Protein AF-A0A147BIP3-F1 (afdb_monomer)

Radius of gyration: 19.87 Å; Cα contacts (8 Å, |Δi|>4): 129; chains: 1; bounding box: 52×39×45 Å

Sequence (183 aa):
HIGIHITADLTWTAHFSYVINNTNRMLGYIRSNFSKAPSSLKRLLNRTLISSKLEYASSLRGPYREMVQNNSVRFIQSNYNRTASISSMKSSLNLETLASRRKLFRLCLFHMLFHHPYLRHDFTLPPPYNSFKLDHALKVGIPLFKTNAFFQSFFPRTSDEWSHRRSQSFQEQLSYYCIRLKA

Secondary structure (DSSP, 8-state):
--S----TT--SHHHHHHHHHHHHHHHHHHHHHSTTS-HHHHHHHIIIIIIHHHHHTTT---HHHHHHHHHHHHHHHT---SSS-HHHHHHHTTPPPHHHHHHHHHHHHHHHHHT-TTTHHHH-BPPS---TTTS-TT--BPPP-SSHHHHTSHHHHHHHHHHT---HHHHHHHHHHHHHTT-

Foldseek 3Di:
DPLQDQDPVRDSVVVVVVLLVVLVVLVVVCCVPCQVPALVVLVVSCVPPNVVSCVVVLVDDDDSNVVSVLSSLCSSVVPPDPPDDSVVSCVVVVDDDSVRVVLLVLLLVVLCQCPDPPRNVVQFADDPDDDPVQWDPSQTHADDDDDVVVCPDSRNVNSVVVGNDDDPVVVVVSVVVSVVVVD

pLDDT: mean 80.92, std 10.6, range [33.28, 93.5]

Structure (mmCIF, N/CA/C/O backbone):
data_AF-A0A147BIP3-F1
#
_entry.id   AF-A0A147BIP3-F1
#
loop_
_atom_site.group_PDB
_atom_site.id
_atom_site.type_symbol
_atom_site.label_atom_id
_atom_site.label_alt_id
_atom_site.label_comp_id
_atom_site.label_asym_id
_atom_site.label_entity_id
_atom_site.label_seq_id
_atom_site.pdbx_PDB_ins_code
_atom_site.Cartn_x
_atom_site.Cartn_y
_atom_site.Cartn_z
_atom_site.occupancy
_atom_site.B_iso_or_equiv
_atom_site.auth_seq_id
_atom_site.auth_comp_id
_atom_site.auth_asym_id
_atom_site.auth_atom_id
_atom_site.pdbx_PDB_model_num
ATOM 1 N N . HIS A 1 1 ? -19.304 -9.205 -14.692 1.00 52.38 1 HIS A N 1
ATOM 2 C CA . HIS A 1 1 ? -18.633 -7.889 -14.571 1.00 52.38 1 HIS A CA 1
ATOM 3 C C . HIS A 1 1 ? -17.685 -7.935 -13.367 1.00 52.38 1 HIS A C 1
ATOM 5 O O . HIS A 1 1 ? -18.157 -8.213 -12.275 1.00 52.38 1 HIS A O 1
ATOM 11 N N . ILE A 1 2 ? -16.370 -7.722 -13.529 1.00 64.62 2 ILE A N 1
ATOM 12 C CA . ILE A 1 2 ? -15.315 -7.970 -12.504 1.00 64.62 2 ILE A CA 1
ATOM 13 C C . ILE A 1 2 ? -15.274 -6.865 -11.407 1.00 64.62 2 ILE A C 1
ATOM 15 O O . ILE A 1 2 ? -14.255 -6.608 -10.786 1.00 64.62 2 ILE A O 1
ATOM 19 N N . GLY A 1 3 ? -16.383 -6.156 -11.154 1.00 67.06 3 GLY A N 1
ATOM 20 C CA . GLY A 1 3 ? -16.451 -5.099 -10.124 1.00 67.06 3 GLY A CA 1
ATOM 21 C C . GLY A 1 3 ? -15.669 -3.808 -10.432 1.00 67.06 3 GLY A C 1
ATOM 22 O O . GLY A 1 3 ? -15.549 -2.938 -9.569 1.00 67.06 3 GLY A O 1
ATOM 23 N N . ILE A 1 4 ? -15.154 -3.661 -11.655 1.00 71.19 4 ILE A N 1
ATOM 24 C CA . ILE A 1 4 ? -14.481 -2.452 -12.142 1.00 71.19 4 ILE A CA 1
ATOM 25 C C . ILE A 1 4 ? -15.519 -1.581 -12.858 1.00 71.19 4 ILE A C 1
ATOM 27 O O . ILE A 1 4 ? -16.229 -2.070 -13.736 1.00 71.19 4 ILE A O 1
ATOM 31 N N . HIS A 1 5 ? -15.612 -0.304 -12.478 1.00 70.69 5 HIS A N 1
ATOM 32 C CA . HIS A 1 5 ? -16.472 0.672 -13.151 1.00 70.69 5 HIS A CA 1
ATOM 33 C C . HIS A 1 5 ? -15.619 1.466 -14.136 1.00 70.69 5 HIS A C 1
ATOM 35 O O . HIS A 1 5 ? -14.799 2.279 -13.718 1.00 70.69 5 HIS A O 1
ATOM 41 N N . ILE A 1 6 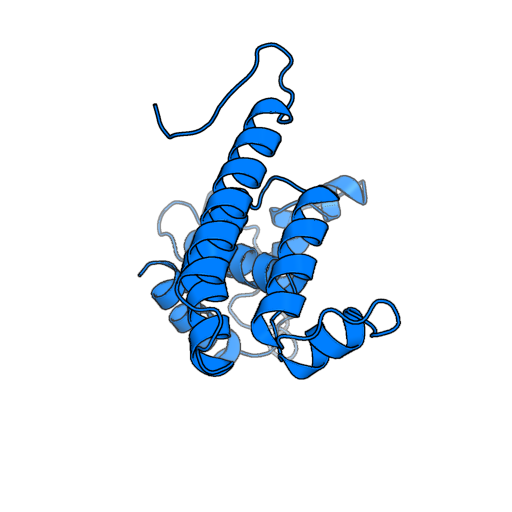? -15.788 1.188 -15.426 1.00 71.56 6 ILE A N 1
ATOM 42 C CA . ILE A 1 6 ? -15.122 1.914 -16.508 1.00 71.56 6 ILE A CA 1
ATOM 43 C C . ILE A 1 6 ? -16.116 2.957 -17.008 1.00 71.56 6 ILE A C 1
ATOM 45 O O . ILE A 1 6 ? -17.237 2.613 -17.378 1.00 71.56 6 ILE A O 1
ATOM 49 N N . THR A 1 7 ? -15.732 4.226 -16.965 1.00 76.00 7 THR A N 1
ATOM 50 C CA . THR A 1 7 ? -16.527 5.339 -17.488 1.00 76.00 7 THR A CA 1
ATOM 51 C C . THR A 1 7 ? -16.027 5.732 -18.878 1.00 76.00 7 THR A C 1
ATOM 53 O O . THR A 1 7 ? -14.867 5.506 -19.226 1.00 76.00 7 THR A O 1
ATOM 56 N N . ALA A 1 8 ? -16.917 6.301 -19.697 1.00 74.75 8 ALA A N 1
ATOM 57 C CA . ALA A 1 8 ? -16.619 6.657 -21.089 1.00 74.75 8 ALA A CA 1
ATOM 58 C C . ALA A 1 8 ? -15.569 7.778 -21.227 1.00 74.75 8 ALA A C 1
ATOM 60 O O . ALA A 1 8 ? -14.911 7.886 -22.254 1.00 74.75 8 ALA A O 1
ATOM 61 N N . ASP A 1 9 ? -15.377 8.577 -20.177 1.00 79.62 9 ASP A N 1
ATOM 62 C CA . ASP A 1 9 ? -14.358 9.626 -20.074 1.00 79.62 9 ASP A CA 1
ATOM 63 C C . ASP A 1 9 ? -12.964 9.084 -19.689 1.00 79.62 9 ASP A C 1
ATOM 65 O O . ASP A 1 9 ? -12.037 9.866 -19.482 1.00 79.62 9 ASP A O 1
ATOM 69 N N . LEU A 1 10 ? -12.806 7.755 -19.571 1.00 72.06 10 LEU A N 1
ATOM 70 C CA . LEU A 1 10 ? -11.583 7.079 -19.116 1.00 72.06 10 LEU A CA 1
ATOM 71 C C . LEU A 1 10 ? -11.092 7.570 -17.739 1.00 72.06 10 LEU A C 1
ATOM 73 O O . LEU A 1 10 ? -9.936 7.335 -17.367 1.00 72.06 10 LEU A O 1
ATOM 77 N N . THR A 1 11 ? -11.952 8.229 -16.950 1.00 73.00 11 THR A N 1
ATOM 78 C CA . THR A 1 11 ? -11.589 8.694 -15.612 1.00 73.00 11 THR A CA 1
ATOM 79 C C . THR A 1 11 ? -11.900 7.641 -14.555 1.00 73.00 11 THR A C 1
ATOM 81 O O . THR A 1 11 ? -12.948 7.011 -14.513 1.00 73.00 11 THR A O 1
ATOM 84 N N . TRP A 1 12 ? -10.991 7.455 -13.603 1.00 75.06 12 TRP A N 1
ATOM 85 C CA . TRP A 1 12 ? -11.184 6.473 -12.530 1.00 75.06 12 TRP A CA 1
ATOM 86 C C . TRP A 1 12 ? -12.023 7.007 -11.355 1.00 75.06 12 TRP A C 1
ATOM 88 O O . TRP A 1 12 ? -12.056 6.395 -10.287 1.00 75.06 12 TRP A O 1
ATOM 98 N N . THR A 1 13 ? -12.684 8.156 -11.515 1.00 79.25 13 THR A N 1
ATOM 99 C CA . THR A 1 13 ? -13.309 8.927 -10.425 1.00 79.25 13 THR A CA 1
ATOM 100 C C . THR A 1 13 ? -14.560 8.255 -9.856 1.00 79.25 13 THR A C 1
ATOM 102 O O . THR A 1 13 ? -14.715 8.161 -8.636 1.00 79.25 13 THR A O 1
ATOM 105 N N . ALA A 1 14 ? -15.430 7.716 -10.711 1.00 80.75 14 ALA A N 1
ATOM 106 C CA . ALA A 1 14 ? -16.636 7.009 -10.281 1.00 80.75 14 ALA A CA 1
ATOM 107 C C . ALA A 1 14 ? -16.285 5.717 -9.529 1.00 80.75 14 ALA A C 1
ATOM 109 O O . ALA A 1 14 ? -16.783 5.465 -8.427 1.00 80.75 14 ALA A O 1
ATOM 110 N N . HIS A 1 15 ? -15.353 4.934 -10.083 1.00 79.81 15 HIS A N 1
ATOM 111 C CA . HIS A 1 15 ? -14.834 3.738 -9.426 1.00 79.81 15 HIS A CA 1
ATOM 112 C C . HIS A 1 15 ? -14.166 4.075 -8.087 1.00 79.81 15 HIS A C 1
ATOM 114 O O . HIS A 1 15 ? -14.378 3.389 -7.085 1.00 79.81 15 HIS A O 1
ATOM 120 N N . PHE A 1 16 ? -13.412 5.174 -8.042 1.00 78.56 16 PHE A N 1
ATOM 121 C CA . PHE A 1 16 ? -12.775 5.664 -6.832 1.00 78.56 16 PHE A CA 1
ATOM 122 C C . PHE A 1 16 ? -13.789 5.966 -5.722 1.00 78.56 16 PHE A C 1
ATOM 124 O O . PHE A 1 16 ? -13.672 5.435 -4.614 1.00 78.56 16 PHE A O 1
ATOM 131 N N . SER A 1 17 ? -14.806 6.771 -6.027 1.00 83.31 17 SER A N 1
ATOM 132 C CA . SER A 1 17 ? -15.857 7.132 -5.074 1.00 83.31 17 SER A CA 1
ATOM 133 C C . SER A 1 17 ? -16.595 5.897 -4.567 1.00 83.31 17 SER A C 1
ATOM 135 O O . SER A 1 17 ? -16.849 5.776 -3.368 1.00 83.31 17 SER A O 1
ATOM 137 N N . TYR A 1 18 ? -16.860 4.927 -5.445 1.00 86.62 18 TYR A N 1
ATOM 138 C CA . TYR A 1 18 ? -17.471 3.656 -5.066 1.00 86.62 18 TYR A CA 1
ATOM 139 C C . TYR A 1 18 ? -16.622 2.870 -4.055 1.00 86.62 18 TYR A C 1
ATOM 141 O O . TYR A 1 18 ? -17.122 2.486 -2.993 1.00 86.62 18 TYR A O 1
ATOM 149 N N . VAL A 1 19 ? -15.329 2.664 -4.335 1.00 85.38 19 VAL A N 1
ATOM 150 C CA . VAL A 1 19 ? -14.428 1.921 -3.438 1.00 85.38 19 VAL A CA 1
ATOM 151 C C . VAL A 1 19 ? -14.294 2.625 -2.088 1.00 85.38 19 VAL A C 1
ATOM 153 O O . VAL A 1 19 ? -14.365 1.970 -1.043 1.00 85.38 19 VAL A O 1
ATOM 156 N N . ILE A 1 20 ? -14.135 3.951 -2.081 1.00 87.12 20 ILE A N 1
ATOM 157 C CA . ILE A 1 20 ? -14.023 4.736 -0.846 1.00 87.12 20 ILE A CA 1
ATOM 158 C C . ILE A 1 20 ? -15.313 4.660 -0.029 1.00 87.12 20 ILE A C 1
ATOM 160 O O . ILE A 1 20 ? -15.252 4.384 1.169 1.00 87.12 20 ILE A O 1
ATOM 164 N N . ASN A 1 21 ? -16.479 4.815 -0.657 1.00 89.12 21 ASN A N 1
ATOM 165 C CA . ASN A 1 21 ? -17.769 4.724 0.027 1.00 89.12 21 ASN A CA 1
ATOM 166 C C . ASN A 1 21 ? -18.008 3.328 0.607 1.00 89.12 21 ASN A C 1
ATOM 168 O O . ASN A 1 21 ? -18.397 3.203 1.768 1.00 89.12 21 ASN A O 1
ATOM 172 N N . ASN A 1 22 ? -17.708 2.273 -0.152 1.00 89.19 22 ASN A N 1
ATOM 173 C CA . ASN A 1 22 ? -17.778 0.893 0.330 1.00 89.19 22 ASN A CA 1
ATOM 174 C C . ASN A 1 22 ? -16.845 0.669 1.535 1.00 89.19 22 ASN A C 1
ATOM 176 O O . ASN A 1 22 ? -17.230 0.072 2.541 1.00 89.19 22 ASN A O 1
ATOM 180 N N . THR A 1 23 ? -15.627 1.207 1.471 1.00 90.12 23 THR A N 1
ATOM 181 C CA . THR A 1 23 ? -14.650 1.094 2.562 1.00 90.12 23 THR A CA 1
ATOM 182 C C . THR A 1 23 ? -15.090 1.873 3.804 1.00 90.12 23 THR A C 1
ATOM 184 O O . THR A 1 23 ? -14.968 1.366 4.917 1.00 90.12 23 THR A O 1
ATOM 187 N N . ASN A 1 24 ? -15.663 3.067 3.640 1.00 91.25 24 ASN A N 1
ATOM 188 C CA . ASN A 1 24 ? -16.206 3.860 4.745 1.00 91.25 24 ASN A CA 1
ATOM 189 C C . ASN A 1 24 ? -17.414 3.189 5.406 1.00 91.25 24 ASN A C 1
ATOM 191 O O . ASN A 1 24 ? -17.507 3.195 6.631 1.00 91.25 24 ASN A O 1
ATOM 195 N N . ARG A 1 25 ? -18.303 2.560 4.626 1.00 92.94 25 ARG A N 1
ATOM 196 C CA . ARG A 1 25 ? -19.408 1.748 5.162 1.00 92.94 25 ARG A CA 1
ATOM 197 C C . ARG A 1 25 ? -18.879 0.598 6.017 1.00 92.94 25 ARG A C 1
ATOM 199 O O . ARG A 1 25 ? -19.338 0.414 7.140 1.00 92.94 25 ARG A O 1
ATOM 206 N N . MET A 1 26 ? -17.860 -0.112 5.529 1.00 93.25 26 MET A N 1
ATOM 207 C CA . MET A 1 26 ? -17.193 -1.173 6.290 1.00 93.25 26 MET A CA 1
ATOM 208 C C . MET A 1 26 ? -16.538 -0.637 7.572 1.00 93.25 26 MET A C 1
ATOM 210 O O . MET A 1 26 ? -16.685 -1.228 8.638 1.00 93.25 26 MET A O 1
ATOM 214 N N . LEU A 1 27 ? -15.857 0.511 7.507 1.00 92.38 27 LEU A N 1
ATOM 215 C CA . LEU A 1 27 ? -15.281 1.152 8.691 1.00 92.38 27 LEU A CA 1
ATOM 216 C C . LEU A 1 27 ? -16.361 1.551 9.708 1.00 92.38 27 LEU A C 1
ATOM 218 O O . LEU A 1 27 ? -16.157 1.365 10.905 1.00 92.38 27 LEU A O 1
ATOM 222 N N . GLY A 1 28 ? -17.504 2.067 9.249 1.00 93.19 28 GLY A N 1
ATOM 223 C CA . GLY A 1 28 ? -18.664 2.367 10.090 1.00 93.19 28 GLY A CA 1
ATOM 224 C C . GLY A 1 28 ? -19.209 1.122 10.790 1.00 93.19 28 GLY A C 1
ATOM 225 O O . GLY A 1 28 ? -19.390 1.139 12.004 1.00 93.19 28 GLY A O 1
ATOM 226 N N . TYR A 1 29 ? -19.364 0.023 10.049 1.00 93.44 29 TYR A N 1
ATOM 227 C CA . TYR A 1 29 ? -19.780 -1.269 10.597 1.00 93.44 29 TYR A CA 1
ATOM 228 C C . TYR A 1 29 ? -18.812 -1.791 11.669 1.00 93.44 29 TYR A C 1
ATOM 230 O O . TYR A 1 29 ? -19.234 -2.226 12.740 1.00 93.44 29 TYR A O 1
ATOM 238 N N . ILE A 1 30 ? -17.500 -1.717 11.424 1.00 93.50 30 ILE A N 1
ATOM 239 C CA . ILE A 1 30 ? -16.499 -2.144 12.411 1.00 93.50 30 ILE A CA 1
ATOM 240 C C . ILE A 1 30 ? -16.541 -1.227 13.642 1.00 93.50 30 ILE A C 1
ATOM 242 O O . ILE A 1 30 ? -16.419 -1.699 14.771 1.00 93.50 30 ILE A O 1
ATOM 246 N N . ARG A 1 31 ? -16.735 0.080 13.443 1.00 92.19 31 ARG A N 1
ATOM 247 C CA . ARG A 1 31 ? -16.821 1.061 14.530 1.00 92.19 31 ARG A CA 1
ATOM 248 C C . ARG A 1 31 ? -18.003 0.811 15.454 1.00 92.19 31 ARG A C 1
ATOM 250 O O . ARG A 1 31 ? -17.813 0.909 16.660 1.00 92.19 31 ARG A O 1
ATOM 257 N N . SER A 1 32 ? -19.180 0.491 14.924 1.00 91.81 32 SER A N 1
ATOM 258 C CA . SER A 1 32 ? -20.364 0.233 15.749 1.00 91.81 32 SER A CA 1
ATOM 259 C C . SER A 1 32 ? -20.248 -1.082 16.523 1.00 91.81 32 SER A C 1
ATOM 261 O O . SER A 1 32 ? -20.468 -1.096 17.731 1.00 91.81 32 SER A O 1
ATOM 263 N N . ASN A 1 33 ? -19.832 -2.162 15.859 1.00 92.69 33 ASN A N 1
ATOM 264 C CA . ASN A 1 33 ? -19.815 -3.502 16.453 1.00 92.69 33 ASN A CA 1
ATOM 265 C C . ASN A 1 33 ? -18.588 -3.762 17.343 1.00 92.69 33 ASN A C 1
ATOM 267 O O . ASN A 1 33 ? -18.686 -4.445 18.356 1.00 92.69 33 ASN A O 1
ATOM 271 N N . PHE A 1 34 ? -17.427 -3.197 16.999 1.00 92.31 34 PHE A N 1
ATOM 272 C CA . PHE A 1 34 ? -16.147 -3.482 17.661 1.00 92.31 34 PHE A CA 1
ATOM 273 C C . PHE A 1 34 ? -15.535 -2.240 18.326 1.00 92.31 34 PHE A C 1
ATOM 275 O O . PHE A 1 34 ? -14.315 -2.138 18.484 1.00 92.31 34 PHE A O 1
ATOM 282 N N . SER A 1 35 ? -16.367 -1.283 18.750 1.00 87.69 35 SER A N 1
ATOM 283 C CA . SER A 1 35 ? -15.929 -0.062 19.449 1.00 87.69 35 SER A CA 1
ATOM 284 C C . SER A 1 35 ? -15.097 -0.360 20.702 1.00 87.69 35 SER A C 1
ATOM 286 O O . SER A 1 35 ? -14.037 0.240 20.897 1.00 87.69 35 SER A O 1
ATOM 288 N N . LYS A 1 36 ? -15.536 -1.327 21.515 1.00 90.31 36 LYS A N 1
ATOM 289 C CA . LYS A 1 36 ? -14.905 -1.732 22.785 1.00 90.31 36 LYS A CA 1
ATOM 290 C C . LYS A 1 36 ? -13.825 -2.813 22.636 1.00 90.31 36 LYS A C 1
ATOM 292 O O . LYS A 1 36 ? -13.217 -3.202 23.625 1.00 90.31 36 LYS A O 1
ATOM 297 N N . ALA A 1 37 ? -13.573 -3.296 21.419 1.00 91.75 37 ALA A N 1
ATOM 298 C CA . ALA A 1 37 ? -12.582 -4.339 21.175 1.00 91.75 37 ALA A CA 1
ATOM 299 C C . ALA A 1 37 ? -11.146 -3.876 21.509 1.00 91.75 37 ALA A C 1
ATOM 301 O O . ALA A 1 37 ? -10.836 -2.682 21.362 1.00 91.75 37 ALA A O 1
ATOM 302 N N . PRO A 1 38 ? -10.243 -4.807 21.883 1.00 92.31 38 PRO A N 1
ATOM 303 C CA . PRO A 1 38 ? -8.835 -4.492 22.093 1.00 92.31 38 PRO A CA 1
ATOM 304 C C . PRO A 1 38 ? -8.176 -3.990 20.801 1.00 92.31 38 PRO A C 1
ATOM 306 O O . PRO A 1 38 ? -8.578 -4.335 19.683 1.00 92.31 38 PRO A O 1
ATOM 309 N N . SER A 1 39 ? -7.125 -3.182 20.948 1.00 89.06 39 SER A N 1
ATOM 310 C CA . SER A 1 39 ? -6.396 -2.570 19.826 1.00 89.06 39 SER A CA 1
ATOM 311 C C . SER A 1 39 ? -5.815 -3.607 18.855 1.00 89.06 39 SER A C 1
ATOM 313 O O . SER A 1 39 ? -5.783 -3.366 17.647 1.00 89.06 39 SER A O 1
ATOM 315 N N . SER A 1 40 ? -5.426 -4.788 19.348 1.00 89.81 40 SER A N 1
ATOM 316 C CA . SER A 1 40 ? -4.944 -5.915 18.540 1.00 89.81 40 SER A CA 1
ATOM 317 C C . SER A 1 40 ? -6.003 -6.428 17.558 1.00 89.81 40 SER A C 1
ATOM 319 O O . SER A 1 40 ? -5.719 -6.547 16.363 1.00 89.81 40 SER A O 1
ATOM 321 N N . LEU A 1 41 ? -7.235 -6.652 18.029 1.00 90.88 41 LEU A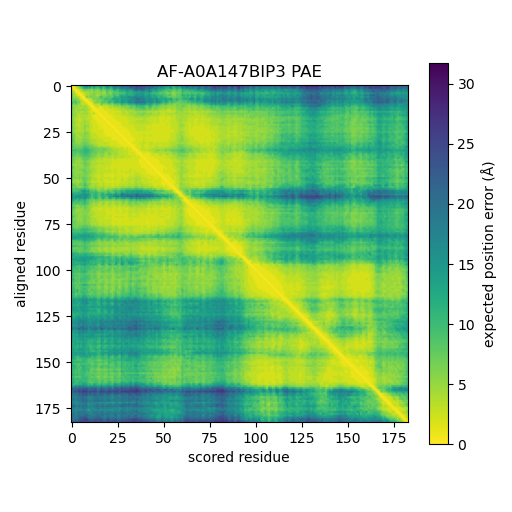 N 1
ATOM 322 C CA . LEU A 1 41 ? -8.359 -7.092 17.198 1.00 90.88 41 LEU A CA 1
ATOM 323 C C . LEU A 1 41 ? -8.767 -6.002 16.205 1.00 90.88 41 LEU A C 1
ATOM 325 O O . LEU A 1 41 ? -8.943 -6.278 15.019 1.00 90.88 41 LEU A O 1
ATOM 329 N N . LYS A 1 42 ? -8.829 -4.740 16.649 1.00 91.88 42 LYS A N 1
ATOM 330 C CA . LYS A 1 42 ? -9.085 -3.600 15.755 1.00 91.88 42 LYS A CA 1
ATOM 331 C C . LYS A 1 42 ? -8.047 -3.533 14.640 1.00 91.88 42 LYS A C 1
ATOM 333 O O . LYS A 1 42 ? -8.410 -3.351 13.479 1.00 91.88 42 LYS A O 1
ATOM 338 N N . ARG A 1 43 ? -6.763 -3.709 14.962 1.00 89.81 43 ARG A N 1
ATOM 339 C CA . ARG A 1 43 ? -5.678 -3.722 13.973 1.00 89.81 43 ARG A CA 1
ATOM 340 C C . ARG A 1 43 ? -5.847 -4.863 12.971 1.00 89.81 43 ARG A C 1
ATOM 342 O O . ARG A 1 43 ? -5.701 -4.624 11.774 1.00 89.81 43 ARG A O 1
ATOM 349 N N . LEU A 1 44 ? -6.194 -6.062 13.441 1.00 90.06 44 LEU A N 1
ATOM 350 C CA . LEU A 1 44 ? -6.451 -7.216 12.579 1.00 90.06 44 LEU A CA 1
ATOM 351 C C . LEU A 1 44 ? -7.613 -6.945 11.614 1.00 90.06 44 LEU A C 1
ATOM 353 O O . LEU A 1 44 ? -7.418 -7.047 10.409 1.00 90.06 44 LEU A O 1
ATOM 357 N N . LEU A 1 45 ? -8.766 -6.499 12.119 1.00 90.75 45 LEU A N 1
ATOM 358 C CA . LEU A 1 45 ? -9.948 -6.182 11.305 1.00 90.75 45 LEU A CA 1
ATOM 359 C C . LEU A 1 45 ? -9.667 -5.095 10.258 1.00 90.75 45 LEU A C 1
ATOM 361 O O . LEU A 1 45 ? -10.075 -5.203 9.102 1.00 90.75 45 LEU A O 1
ATOM 365 N N . ASN A 1 46 ? -8.926 -4.048 10.633 1.00 88.50 46 ASN A N 1
ATOM 366 C CA . ASN A 1 46 ? -8.522 -3.004 9.687 1.00 88.50 46 ASN A CA 1
ATOM 367 C C . ASN A 1 46 ? -7.589 -3.554 8.596 1.00 88.50 46 ASN A C 1
ATOM 369 O O . ASN A 1 46 ? -7.680 -3.145 7.435 1.00 88.50 46 ASN A O 1
ATOM 373 N N . ARG A 1 47 ? -6.690 -4.480 8.941 1.00 85.62 47 ARG A N 1
ATOM 374 C CA . ARG A 1 47 ? -5.799 -5.124 7.971 1.00 85.62 47 ARG A CA 1
ATOM 375 C C . ARG A 1 47 ? -6.561 -6.064 7.033 1.00 85.62 47 ARG A C 1
ATOM 377 O O . ARG A 1 47 ? -6.284 -6.057 5.841 1.00 85.62 47 ARG A O 1
ATOM 384 N N . THR A 1 48 ? -7.512 -6.842 7.533 1.00 87.00 48 THR A N 1
ATOM 385 C CA . THR A 1 48 ? -8.206 -7.858 6.728 1.00 87.00 48 THR A CA 1
ATOM 386 C C . THR A 1 48 ? -9.340 -7.288 5.883 1.00 87.00 48 THR A C 1
ATOM 388 O O . THR A 1 48 ? -9.503 -7.715 4.747 1.00 87.00 48 THR A O 1
ATOM 391 N N . LEU A 1 49 ? -10.105 -6.312 6.383 1.00 89.12 49 LEU A N 1
ATOM 392 C CA . LEU A 1 49 ? -11.316 -5.821 5.705 1.00 89.12 49 LEU A CA 1
ATOM 393 C C . LEU A 1 49 ? -11.108 -4.495 4.971 1.00 89.12 49 LEU A C 1
ATOM 395 O O . LEU A 1 49 ? -11.601 -4.306 3.862 1.00 89.12 49 LEU A O 1
ATOM 399 N N . ILE A 1 50 ? -10.406 -3.550 5.598 1.00 88.50 50 ILE A N 1
ATOM 400 C CA . ILE A 1 50 ? -10.243 -2.195 5.051 1.00 88.50 50 ILE A CA 1
ATOM 401 C C . ILE A 1 50 ? -9.047 -2.151 4.112 1.00 88.50 50 ILE A C 1
ATOM 403 O O . ILE A 1 50 ? -9.160 -1.696 2.975 1.00 88.50 50 ILE A O 1
ATOM 407 N N . SER A 1 51 ? -7.896 -2.640 4.573 1.00 83.06 51 SER A N 1
ATOM 408 C CA . SER A 1 51 ? -6.689 -2.648 3.751 1.00 83.06 51 SER A CA 1
ATOM 409 C C . SER A 1 51 ? -6.849 -3.504 2.496 1.00 83.06 51 SER A C 1
ATOM 411 O O . SER A 1 51 ? -6.412 -3.049 1.450 1.00 83.06 51 SER A O 1
ATOM 413 N N . SER A 1 52 ? -7.520 -4.658 2.558 1.00 81.94 52 SER A N 1
ATOM 414 C CA . SER A 1 52 ? -7.780 -5.503 1.380 1.00 81.94 52 SER A CA 1
ATOM 415 C C . SER A 1 52 ? -8.610 -4.782 0.311 1.00 81.94 52 SER A C 1
ATOM 417 O O . SER A 1 52 ? -8.212 -4.731 -0.852 1.00 81.94 52 SER A O 1
ATOM 419 N N . LYS A 1 53 ? -9.710 -4.120 0.702 1.00 84.88 53 LYS A N 1
ATOM 420 C CA . LYS A 1 53 ? -10.537 -3.293 -0.201 1.00 84.88 53 LYS A CA 1
ATOM 421 C C . LYS A 1 53 ? -9.732 -2.163 -0.844 1.00 84.88 53 LYS A C 1
ATOM 423 O O . LYS A 1 53 ? -9.869 -1.898 -2.036 1.00 84.88 53 LYS A O 1
ATOM 428 N N . LEU A 1 54 ? -8.870 -1.506 -0.068 1.00 80.94 54 LEU A N 1
ATOM 429 C CA . LEU A 1 54 ? -7.997 -0.456 -0.588 1.00 80.94 54 LEU A CA 1
ATOM 430 C C . LEU A 1 54 ? -6.877 -1.023 -1.474 1.00 80.94 54 LEU A C 1
ATOM 432 O O . LEU A 1 54 ? -6.475 -0.374 -2.435 1.00 80.94 54 LEU A O 1
ATOM 436 N N . GLU A 1 55 ? -6.327 -2.194 -1.180 1.00 76.75 55 GLU A N 1
ATOM 437 C CA . GLU A 1 55 ? -5.264 -2.815 -1.979 1.00 76.75 55 GLU A CA 1
ATOM 438 C C . GLU A 1 55 ? -5.746 -3.336 -3.321 1.00 76.75 55 GLU A C 1
ATOM 440 O O . GLU A 1 55 ? -5.047 -3.153 -4.315 1.00 76.75 55 GLU A O 1
ATOM 445 N N . TYR A 1 56 ? -6.956 -3.887 -3.379 1.00 74.50 56 TYR A N 1
ATOM 446 C CA . TYR A 1 56 ? -7.591 -4.231 -4.647 1.00 74.50 56 TYR A CA 1
ATOM 447 C C . TYR A 1 56 ? -7.624 -3.019 -5.592 1.00 74.50 56 TYR A C 1
ATOM 449 O O . TYR A 1 56 ? -7.287 -3.103 -6.767 1.00 74.50 56 TYR A O 1
ATOM 457 N N . ALA A 1 57 ? -7.900 -1.844 -5.033 1.00 68.88 57 ALA A N 1
ATOM 458 C CA . ALA A 1 57 ? -7.891 -0.577 -5.745 1.00 68.88 57 ALA A CA 1
ATOM 459 C C . ALA A 1 57 ? -6.506 0.111 -5.785 1.00 68.88 57 ALA A C 1
ATOM 461 O O . ALA A 1 57 ? -6.433 1.330 -5.931 1.00 68.88 57 ALA A O 1
ATOM 462 N N . SER A 1 58 ? -5.392 -0.598 -5.558 1.00 62.81 58 SER A N 1
ATOM 463 C CA . SER A 1 58 ? -4.052 -0.019 -5.308 1.0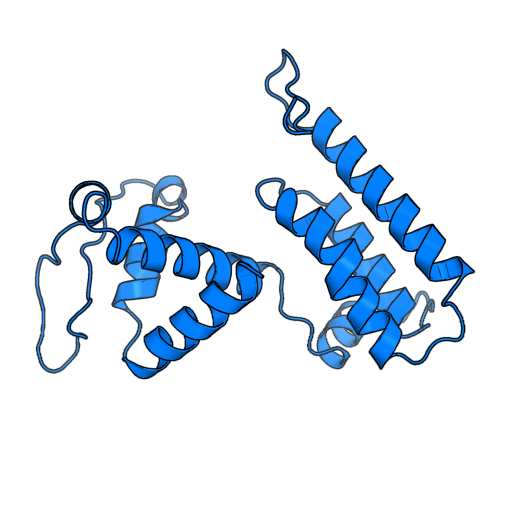0 62.81 58 SER A CA 1
ATOM 464 C C . SER A 1 58 ? -3.497 0.867 -6.425 1.00 62.81 58 SER A C 1
ATOM 466 O O . SER A 1 58 ? -2.745 1.800 -6.106 1.00 62.81 58 SER A O 1
ATOM 468 N N . SER A 1 59 ? -3.903 0.636 -7.676 1.00 59.41 59 SER A N 1
ATOM 469 C CA . SER A 1 59 ? -3.615 1.490 -8.841 1.00 59.41 59 SER A CA 1
ATOM 470 C C . SER A 1 59 ? -4.195 2.904 -8.696 1.00 59.41 59 SER A C 1
ATOM 472 O O . SER A 1 59 ? -3.696 3.852 -9.295 1.00 59.41 59 SER A O 1
ATOM 474 N N . LEU A 1 60 ? -5.202 3.075 -7.836 1.00 57.88 60 LEU A N 1
ATOM 475 C CA . LEU A 1 60 ? -5.849 4.349 -7.544 1.00 57.88 60 LEU A CA 1
ATOM 476 C C . LEU A 1 60 ? -5.042 5.112 -6.477 1.00 57.88 60 LEU A C 1
ATOM 478 O O . LEU A 1 60 ? -5.064 4.784 -5.280 1.00 57.88 60 LEU A O 1
ATOM 482 N N . ARG A 1 61 ? -4.298 6.140 -6.899 1.00 60.69 61 ARG A N 1
ATOM 483 C CA . ARG A 1 61 ? -3.597 7.089 -6.016 1.00 60.69 61 ARG A CA 1
ATOM 484 C C . ARG A 1 61 ? -4.439 8.365 -5.888 1.00 60.69 61 ARG A C 1
ATOM 486 O O . ARG A 1 61 ? -4.734 8.993 -6.891 1.00 60.69 61 ARG A O 1
ATOM 493 N N . GLY A 1 62 ? -4.796 8.756 -4.662 1.00 65.38 62 GLY A N 1
ATOM 494 C CA . GLY A 1 62 ? -5.540 9.996 -4.405 1.00 65.38 62 GLY A CA 1
ATOM 495 C C . GLY A 1 62 ? -5.674 10.332 -2.910 1.00 65.38 62 GLY A C 1
ATOM 496 O O . GLY A 1 62 ? -5.468 9.442 -2.076 1.00 65.38 62 GLY A O 1
ATOM 497 N N . PRO A 1 63 ? -6.030 11.586 -2.564 1.00 68.56 63 PRO A N 1
ATOM 498 C CA . PRO A 1 63 ? -6.075 12.088 -1.183 1.00 68.56 63 PRO A CA 1
ATOM 499 C C . PRO A 1 63 ? -7.087 11.345 -0.297 1.00 68.56 63 PRO A C 1
ATOM 501 O O . PRO A 1 63 ? -6.841 11.104 0.884 1.00 68.56 63 PRO A O 1
ATOM 504 N N . TYR A 1 64 ? -8.205 10.883 -0.860 1.00 75.56 64 TYR A N 1
ATOM 505 C CA . TYR A 1 64 ? -9.262 10.266 -0.053 1.00 75.56 64 TYR A CA 1
ATOM 506 C C . TYR A 1 64 ? -8.903 8.871 0.483 1.00 75.56 64 TYR A C 1
ATOM 508 O O . TYR A 1 64 ? -9.449 8.447 1.499 1.00 75.56 64 TYR A O 1
ATOM 516 N N . ARG A 1 65 ? -7.927 8.173 -0.117 1.00 78.00 65 ARG A N 1
ATOM 517 C CA . ARG A 1 65 ? -7.381 6.933 0.464 1.00 78.00 65 ARG A CA 1
ATOM 518 C C . ARG A 1 65 ? -6.681 7.214 1.794 1.00 78.00 65 ARG A C 1
ATOM 520 O O . ARG A 1 65 ? -6.850 6.458 2.749 1.00 78.00 65 ARG A O 1
ATOM 527 N N . GLU A 1 66 ? -5.895 8.286 1.853 1.00 80.25 66 GLU A N 1
ATOM 528 C CA . GLU A 1 66 ? -5.176 8.680 3.064 1.00 80.25 66 GLU A CA 1
ATOM 529 C C . GLU A 1 66 ? -6.148 9.087 4.174 1.00 80.25 66 GLU A C 1
ATOM 531 O O . GLU A 1 66 ? -5.961 8.704 5.327 1.00 80.25 66 GLU A O 1
ATOM 536 N N . MET A 1 67 ? -7.249 9.748 3.816 1.00 83.94 67 MET A N 1
ATOM 537 C CA . MET A 1 67 ? -8.330 10.058 4.751 1.00 83.94 67 MET A CA 1
ATOM 538 C C . MET A 1 67 ? -8.914 8.795 5.407 1.00 83.94 67 MET A C 1
ATOM 540 O O . MET A 1 67 ? -9.036 8.739 6.631 1.00 83.94 67 MET A O 1
ATOM 544 N N . VAL A 1 68 ? -9.223 7.755 4.622 1.00 87.56 68 VAL A N 1
ATOM 545 C CA . VAL A 1 68 ? -9.728 6.475 5.155 1.00 87.56 68 VAL A CA 1
ATOM 546 C C . VAL A 1 68 ? -8.698 5.824 6.082 1.00 87.56 68 VAL A C 1
ATOM 548 O O . VAL A 1 68 ? -9.043 5.400 7.184 1.00 87.56 68 VAL A O 1
ATOM 551 N N . GLN A 1 69 ? -7.422 5.802 5.689 1.00 85.94 69 GLN A N 1
ATOM 552 C CA . GLN A 1 69 ? -6.349 5.248 6.521 1.00 85.94 69 GLN A CA 1
ATOM 553 C C . GLN A 1 69 ? -6.172 6.016 7.836 1.00 85.94 69 GLN A C 1
ATOM 555 O O . GLN A 1 69 ? -6.017 5.403 8.891 1.00 85.94 69 GLN A O 1
ATOM 560 N N . ASN A 1 70 ? -6.243 7.346 7.803 1.00 88.50 70 ASN A N 1
ATOM 561 C CA . ASN A 1 70 ? -6.170 8.189 8.995 1.00 88.50 70 ASN A CA 1
ATOM 562 C C . ASN A 1 70 ? -7.343 7.903 9.946 1.00 88.50 70 ASN A C 1
ATOM 564 O O . ASN A 1 70 ? -7.151 7.766 11.155 1.00 88.50 70 ASN A O 1
ATOM 568 N N . ASN A 1 71 ? -8.548 7.738 9.400 1.00 89.12 71 ASN A N 1
ATOM 569 C CA . ASN A 1 71 ? -9.740 7.376 10.165 1.00 89.12 71 ASN A CA 1
ATOM 570 C C . ASN A 1 71 ? -9.636 5.980 10.798 1.00 89.12 71 ASN A C 1
ATOM 572 O O . ASN A 1 71 ? -10.065 5.791 11.942 1.00 89.12 71 ASN A O 1
ATOM 576 N N . SER A 1 72 ? -9.045 5.022 10.088 1.00 89.50 72 SER A N 1
ATOM 577 C CA . SER A 1 72 ? -8.721 3.693 10.610 1.00 89.50 72 SER A CA 1
ATOM 578 C C . SER A 1 72 ? -7.724 3.752 11.765 1.00 89.50 72 SER A C 1
ATOM 580 O O . SER A 1 72 ? -7.961 3.140 12.802 1.00 89.50 72 SER A O 1
ATOM 582 N N . VAL A 1 73 ? -6.644 4.525 11.631 1.00 90.81 73 VAL A N 1
ATOM 583 C CA . VAL A 1 73 ? -5.624 4.693 12.681 1.00 90.81 73 VAL A CA 1
ATOM 584 C C . VAL A 1 73 ? -6.240 5.241 13.969 1.00 90.81 73 VAL A C 1
ATOM 586 O O . VAL A 1 73 ? -6.042 4.661 15.038 1.00 90.81 73 VAL A O 1
ATOM 589 N N . ARG A 1 74 ? -7.066 6.291 13.859 1.00 91.38 74 ARG A N 1
ATOM 590 C CA . ARG A 1 74 ? -7.801 6.859 15.002 1.00 91.38 74 ARG A CA 1
ATOM 591 C C . ARG A 1 74 ? -8.717 5.838 15.665 1.00 91.38 74 ARG A C 1
ATOM 593 O O . ARG A 1 74 ? -8.790 5.781 16.887 1.00 91.38 74 ARG A O 1
ATOM 600 N N . PHE A 1 75 ? -9.379 5.002 14.867 1.00 90.94 75 PHE A N 1
ATOM 601 C CA . PHE A 1 75 ? -10.236 3.947 15.395 1.00 90.94 75 PHE A CA 1
ATOM 602 C C . PHE A 1 75 ? -9.451 2.865 16.146 1.00 90.94 75 PHE A C 1
ATOM 604 O O . PHE A 1 75 ? -9.874 2.463 17.228 1.00 90.94 75 PHE A O 1
ATOM 611 N N . ILE A 1 76 ? -8.304 2.420 15.621 1.00 90.56 76 ILE A N 1
A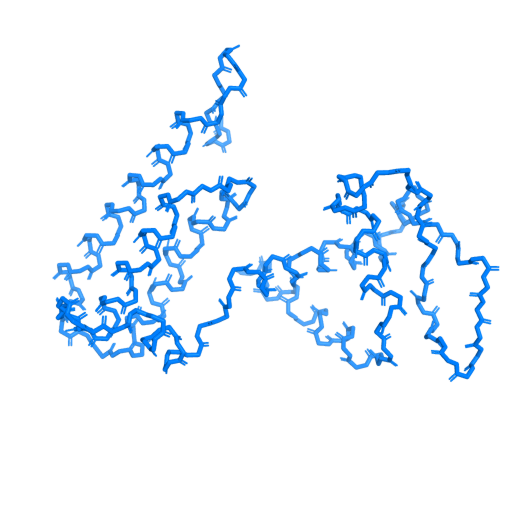TOM 612 C CA . ILE A 1 76 ? -7.483 1.384 16.268 1.00 90.56 76 ILE A CA 1
ATOM 613 C C . ILE A 1 76 ? -6.997 1.847 17.646 1.00 90.56 76 ILE A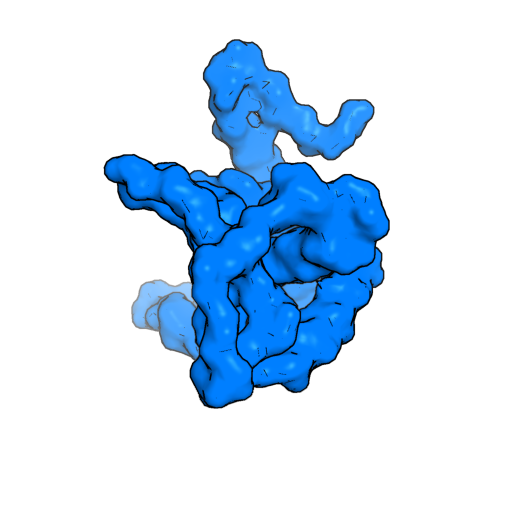 C 1
ATOM 615 O O . ILE A 1 76 ? -7.051 1.071 18.598 1.00 90.56 76 ILE A O 1
ATOM 619 N N . GLN A 1 77 ? -6.552 3.102 17.755 1.00 89.75 77 GLN A N 1
ATOM 620 C CA . GLN A 1 77 ? -6.069 3.676 19.016 1.00 89.75 77 GLN A CA 1
ATOM 621 C C . GLN A 1 77 ? -7.174 4.257 19.901 1.00 89.75 77 GLN A C 1
ATOM 623 O O . GLN A 1 77 ? -6.888 4.701 21.007 1.00 89.75 77 GLN A O 1
ATOM 628 N N . SER A 1 78 ? -8.418 4.296 19.417 1.00 89.12 78 SER A N 1
ATOM 629 C CA . SER A 1 78 ? -9.521 5.025 20.053 1.00 89.12 78 SER A CA 1
ATOM 630 C C . SER A 1 78 ? -9.184 6.496 20.379 1.00 89.12 78 SER A C 1
ATOM 632 O O . SER A 1 78 ? -9.799 7.086 21.262 1.00 89.12 78 SER A O 1
ATOM 634 N N . ASN A 1 79 ? -8.218 7.102 19.675 1.00 89.00 79 ASN A N 1
ATOM 635 C CA . ASN A 1 79 ? -7.762 8.470 19.917 1.00 89.00 79 ASN A CA 1
ATOM 636 C C . ASN A 1 79 ? -8.316 9.421 18.848 1.00 89.00 79 ASN A C 1
ATOM 638 O O . ASN A 1 79 ? -7.849 9.472 17.704 1.00 89.00 79 ASN A O 1
ATOM 642 N N . TYR A 1 80 ? -9.315 10.205 19.246 1.00 88.44 80 TYR A N 1
ATOM 643 C CA . TYR A 1 80 ? -9.997 11.173 18.386 1.00 88.44 80 TYR A CA 1
ATOM 644 C C . TYR A 1 80 ? -9.647 12.625 18.718 1.00 88.44 80 TYR A C 1
ATOM 646 O O . TYR A 1 80 ? -10.295 13.541 18.215 1.00 88.44 80 TYR A O 1
ATOM 654 N N . ASN A 1 81 ? -8.608 12.856 19.526 1.00 87.94 81 ASN A N 1
ATOM 655 C CA . ASN A 1 81 ? -8.187 14.208 19.858 1.00 87.94 81 ASN A CA 1
ATOM 656 C C . ASN A 1 81 ? -7.724 14.957 18.589 1.00 87.94 81 ASN A C 1
ATOM 658 O O . ASN A 1 81 ? -7.033 14.398 17.723 1.00 87.94 81 ASN A O 1
ATOM 662 N N . ARG A 1 82 ? -8.128 16.228 18.478 1.00 83.00 82 ARG A N 1
ATOM 663 C CA . ARG A 1 82 ? -7.804 17.122 17.359 1.00 83.00 82 ARG A CA 1
ATOM 664 C C . ARG A 1 82 ? -6.322 17.491 17.328 1.00 83.00 82 ARG A C 1
ATOM 666 O O . ARG A 1 82 ? -5.765 17.592 16.243 1.00 83.00 82 ARG A O 1
ATOM 673 N N . THR A 1 83 ? -5.685 17.635 18.490 1.00 88.12 83 THR A N 1
ATOM 674 C CA . THR A 1 83 ? -4.261 18.005 18.603 1.00 88.12 83 THR A CA 1
ATOM 675 C C . THR A 1 83 ? -3.315 16.813 18.479 1.00 88.12 83 THR A C 1
ATOM 677 O O . THR A 1 83 ? -2.107 16.986 18.339 1.00 88.12 83 THR A O 1
ATOM 680 N N . ALA A 1 84 ? -3.841 15.586 18.512 1.00 86.88 84 ALA A N 1
ATOM 681 C CA . ALA A 1 84 ? -3.009 14.398 18.451 1.00 86.88 84 ALA A CA 1
ATOM 682 C C . ALA A 1 84 ? -2.469 14.164 17.028 1.00 86.88 84 ALA A C 1
ATOM 684 O O . ALA A 1 84 ? -3.222 14.102 16.049 1.00 86.88 84 ALA A O 1
ATOM 685 N N . SER A 1 85 ? -1.148 13.995 16.926 1.00 88.56 85 SER A N 1
ATOM 686 C CA . SER A 1 85 ? -0.449 13.783 15.657 1.00 88.56 85 SER A CA 1
ATOM 687 C C . SER A 1 85 ? -0.741 12.399 15.078 1.00 88.56 85 SER A C 1
ATOM 689 O O . SER A 1 85 ? -0.321 11.380 15.625 1.00 88.56 85 SER A O 1
ATOM 691 N N . ILE A 1 86 ? -1.414 12.359 13.924 1.00 86.50 86 ILE A N 1
ATOM 692 C CA . ILE A 1 86 ? -1.716 11.114 13.195 1.00 86.50 86 ILE A CA 1
ATOM 693 C C . ILE A 1 86 ? -0.428 10.381 12.800 1.00 86.50 86 ILE A C 1
ATOM 695 O O . ILE A 1 86 ? -0.394 9.153 12.818 1.00 86.50 86 ILE A O 1
ATOM 699 N N . SER A 1 87 ? 0.638 11.110 12.463 1.00 84.81 87 SER A N 1
ATOM 700 C CA . SER A 1 87 ? 1.930 10.511 12.119 1.00 84.81 87 SER A CA 1
ATOM 701 C C . SER A 1 87 ? 2.513 9.732 13.298 1.00 84.81 87 SER A C 1
ATOM 703 O O . SER A 1 87 ? 2.954 8.603 13.115 1.00 84.81 87 SER A O 1
ATOM 705 N N . SER A 1 88 ? 2.410 10.267 14.520 1.00 86.62 88 SER A N 1
ATOM 706 C CA . SER A 1 88 ? 2.814 9.552 15.741 1.00 86.62 88 SER A CA 1
ATOM 707 C C . SER A 1 88 ? 1.949 8.307 15.999 1.00 86.62 88 SER A C 1
ATOM 709 O O . SER A 1 88 ? 2.460 7.232 16.326 1.00 86.62 88 SER A O 1
ATOM 711 N N . MET A 1 89 ? 0.636 8.396 15.751 1.00 88.44 89 MET A N 1
ATOM 712 C CA . MET A 1 89 ? -0.271 7.239 15.843 1.00 88.44 89 MET A CA 1
ATOM 713 C C . MET A 1 89 ? 0.081 6.140 14.828 1.00 88.44 89 MET A C 1
ATOM 715 O O . MET A 1 89 ? 0.055 4.953 15.143 1.00 88.44 89 MET A O 1
ATOM 719 N N . LYS A 1 90 ? 0.429 6.524 13.595 1.00 86.50 90 LYS A N 1
ATOM 720 C CA . LYS A 1 90 ? 0.875 5.585 12.555 1.00 86.50 90 LYS A CA 1
ATOM 721 C C . LYS A 1 90 ? 2.170 4.884 12.967 1.00 86.50 90 LYS A C 1
ATOM 723 O O . LYS A 1 90 ? 2.239 3.661 12.847 1.00 86.50 90 LYS A O 1
ATOM 728 N N . SER A 1 91 ? 3.143 5.635 13.488 1.00 84.31 91 SER A N 1
ATOM 729 C CA . SER A 1 91 ? 4.422 5.089 13.957 1.00 84.31 91 SER A CA 1
ATOM 730 C C . SER A 1 91 ? 4.239 4.112 15.117 1.00 84.31 91 SER A C 1
ATOM 732 O O . SER A 1 91 ? 4.761 3.006 15.071 1.00 84.31 91 SER A O 1
ATOM 734 N N . SER A 1 92 ? 3.425 4.457 16.116 1.00 85.44 92 SER A N 1
ATOM 735 C CA . SER A 1 92 ? 3.167 3.580 17.273 1.00 85.44 92 SER A CA 1
ATOM 736 C C . SER A 1 92 ? 2.435 2.281 16.919 1.00 85.44 92 SER A C 1
ATOM 738 O O . SER A 1 92 ? 2.588 1.277 17.611 1.00 85.44 92 SER A O 1
ATOM 740 N N . LEU A 1 93 ? 1.663 2.253 15.829 1.00 81.06 93 LEU A N 1
ATOM 741 C CA . LEU A 1 93 ? 0.998 1.033 15.364 1.00 81.06 9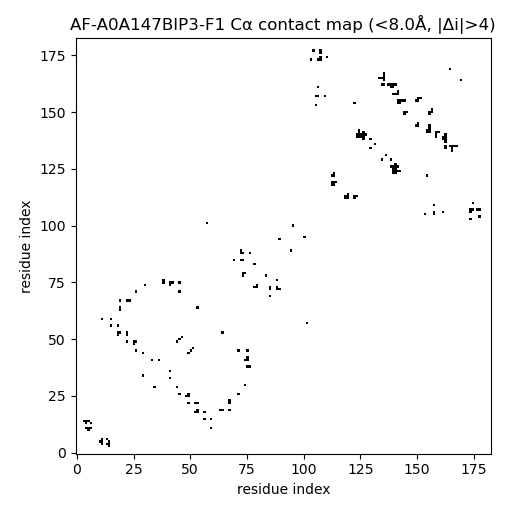3 LEU A CA 1
ATOM 742 C C . LEU A 1 93 ? 1.910 0.102 14.548 1.00 81.06 93 LEU A C 1
ATOM 744 O O . LEU A 1 93 ? 1.463 -1.003 14.217 1.00 81.06 93 LEU A O 1
ATOM 748 N N . ASN A 1 94 ? 3.142 0.523 14.224 1.00 76.88 94 ASN A N 1
ATOM 749 C CA . ASN A 1 94 ? 4.065 -0.173 13.318 1.00 76.88 94 ASN A CA 1
ATOM 750 C C . ASN A 1 94 ? 3.372 -0.628 12.020 1.00 76.88 94 ASN A C 1
ATOM 752 O O . ASN A 1 94 ? 3.610 -1.726 11.514 1.00 76.88 94 ASN A O 1
ATOM 756 N N . LEU A 1 95 ? 2.451 0.190 11.497 1.00 71.94 95 LEU A N 1
ATOM 757 C CA . LEU A 1 95 ? 1.774 -0.126 10.244 1.00 71.94 95 LEU A CA 1
ATOM 758 C C . LEU A 1 95 ? 2.760 0.056 9.095 1.00 71.94 95 LEU A C 1
ATOM 760 O O . LEU A 1 95 ? 3.314 1.140 8.913 1.00 71.94 95 LEU A O 1
ATOM 764 N N . GLU A 1 96 ? 2.936 -0.988 8.285 1.00 70.75 96 GLU A N 1
ATOM 765 C CA . GLU A 1 96 ? 3.693 -0.869 7.044 1.00 70.75 96 GLU A CA 1
ATOM 766 C C . GLU A 1 96 ? 3.103 0.254 6.186 1.00 70.75 96 GLU A C 1
ATOM 768 O O . GLU A 1 96 ? 1.897 0.296 5.904 1.00 70.75 96 GLU A O 1
ATOM 773 N N . THR A 1 97 ? 3.965 1.175 5.754 1.00 72.50 97 THR A N 1
ATOM 774 C CA . THR A 1 97 ? 3.529 2.261 4.881 1.00 72.50 97 THR A CA 1
ATOM 775 C C . THR A 1 97 ? 3.008 1.700 3.559 1.00 72.50 97 THR A C 1
ATOM 777 O O . THR A 1 97 ? 3.455 0.658 3.072 1.00 72.50 97 THR A O 1
ATOM 780 N N . LEU A 1 98 ? 2.086 2.423 2.920 1.00 72.44 98 LEU A N 1
ATOM 781 C CA . LEU A 1 98 ? 1.594 2.048 1.593 1.00 72.44 98 LEU A CA 1
ATOM 782 C C . LEU A 1 98 ? 2.736 1.951 0.570 1.00 72.44 98 LEU A C 1
ATOM 784 O O . LEU A 1 98 ? 2.690 1.107 -0.319 1.00 72.44 98 LEU A O 1
ATOM 788 N N . ALA A 1 99 ? 3.756 2.804 0.700 1.00 76.00 99 ALA A N 1
ATOM 789 C CA . ALA A 1 99 ? 4.943 2.754 -0.144 1.00 76.00 99 ALA A CA 1
ATOM 790 C C . ALA A 1 99 ? 5.690 1.424 0.030 1.00 76.00 99 ALA A C 1
ATOM 792 O O . ALA A 1 99 ? 6.008 0.779 -0.969 1.00 76.00 99 ALA A O 1
ATOM 793 N N . SER A 1 100 ? 5.885 0.975 1.274 1.00 78.94 100 SER A N 1
ATOM 794 C CA . SER A 1 100 ? 6.492 -0.324 1.585 1.00 78.94 100 SER A CA 1
ATOM 795 C C . SER A 1 100 ? 5.666 -1.485 1.029 1.00 78.94 100 SER A C 1
ATOM 797 O O . SER A 1 100 ? 6.210 -2.337 0.332 1.00 78.94 100 SER A O 1
ATOM 799 N N . ARG A 1 101 ? 4.344 -1.481 1.240 1.00 77.62 101 ARG A N 1
ATOM 800 C CA . ARG A 1 101 ? 3.440 -2.531 0.732 1.00 77.62 101 ARG A CA 1
ATOM 801 C C . ARG A 1 101 ? 3.428 -2.600 -0.792 1.00 77.62 101 ARG A C 1
ATOM 803 O O . ARG A 1 101 ? 3.548 -3.677 -1.362 1.00 77.62 101 ARG A O 1
ATOM 810 N N . ARG A 1 102 ? 3.349 -1.450 -1.471 1.00 78.44 102 ARG A N 1
ATOM 811 C CA . ARG A 1 102 ? 3.428 -1.375 -2.940 1.00 78.44 102 ARG A CA 1
ATOM 812 C C . ARG A 1 102 ? 4.770 -1.870 -3.453 1.00 78.44 102 ARG A C 1
ATOM 814 O O . ARG A 1 102 ? 4.798 -2.597 -4.438 1.00 78.44 102 ARG A O 1
ATOM 821 N N . LYS A 1 103 ? 5.865 -1.500 -2.784 1.00 83.81 103 LYS A N 1
ATOM 822 C CA . LYS A 1 103 ? 7.200 -2.009 -3.101 1.00 83.81 103 LYS A CA 1
ATOM 823 C C . LYS A 1 103 ? 7.230 -3.534 -2.988 1.00 83.81 103 LYS A C 1
ATOM 825 O O . LYS A 1 103 ? 7.659 -4.179 -3.936 1.00 83.81 103 LYS A O 1
ATOM 830 N N . LEU A 1 104 ? 6.727 -4.105 -1.892 1.00 82.75 104 LEU A N 1
ATOM 831 C CA . LEU A 1 104 ? 6.638 -5.557 -1.699 1.00 82.75 104 LEU A CA 1
ATOM 832 C C . LEU A 1 104 ? 5.788 -6.235 -2.777 1.00 82.75 104 LEU A C 1
ATOM 834 O O . LEU A 1 104 ? 6.265 -7.165 -3.416 1.00 82.75 104 LEU A O 1
ATOM 838 N N . PHE A 1 105 ? 4.578 -5.738 -3.042 1.00 81.50 105 PHE A N 1
ATOM 839 C CA . PHE A 1 105 ? 3.699 -6.291 -4.075 1.00 81.50 105 PHE A CA 1
ATOM 840 C C . PHE A 1 105 ? 4.360 -6.277 -5.455 1.00 81.50 105 PHE A C 1
ATOM 842 O O . PHE A 1 105 ? 4.349 -7.274 -6.171 1.00 81.50 105 PHE A O 1
ATOM 849 N N . ARG A 1 106 ? 4.992 -5.155 -5.807 1.00 86.12 106 ARG A N 1
ATOM 850 C CA . ARG A 1 106 ? 5.693 -4.988 -7.078 1.00 86.12 106 ARG A CA 1
ATOM 851 C C . ARG A 1 106 ? 6.818 -6.008 -7.247 1.00 86.12 106 ARG A C 1
ATOM 853 O O . ARG A 1 106 ? 6.965 -6.589 -8.316 1.00 86.12 106 ARG A O 1
ATOM 860 N N . LEU A 1 107 ? 7.572 -6.256 -6.181 1.00 86.88 107 LEU A N 1
ATOM 861 C CA . LEU A 1 107 ? 8.644 -7.250 -6.171 1.00 86.88 107 LEU A CA 1
ATOM 862 C C . LEU A 1 107 ? 8.125 -8.675 -6.193 1.00 86.88 107 LEU A C 1
ATOM 864 O O . LEU A 1 107 ? 8.718 -9.511 -6.861 1.00 86.88 107 LEU A O 1
ATOM 868 N N . CYS A 1 108 ? 7.020 -8.947 -5.505 1.00 86.25 108 CYS A N 1
ATOM 869 C CA . CYS A 1 108 ? 6.352 -10.235 -5.589 1.00 86.25 108 CYS A CA 1
ATOM 870 C C . CYS A 1 108 ? 5.897 -10.530 -7.013 1.00 86.25 108 CYS A C 1
ATOM 872 O O . CYS A 1 108 ? 6.155 -11.616 -7.523 1.00 86.25 108 CYS A O 1
ATOM 874 N N . LEU A 1 109 ? 5.271 -9.555 -7.676 1.00 86.19 109 LEU A N 1
ATOM 875 C CA . LEU A 1 109 ? 4.865 -9.698 -9.068 1.00 86.19 109 LEU A CA 1
ATOM 876 C C . LEU A 1 109 ? 6.082 -9.928 -9.973 1.00 86.19 109 LEU A C 1
ATOM 878 O O . LEU A 1 109 ? 6.067 -10.834 -10.798 1.00 86.19 109 LEU A O 1
ATOM 882 N N . PHE A 1 110 ? 7.156 -9.163 -9.776 1.00 87.44 110 PHE A N 1
ATOM 883 C CA . PHE A 1 110 ? 8.391 -9.335 -10.538 1.00 87.44 110 PHE A CA 1
ATOM 884 C C . PHE A 1 110 ? 9.037 -10.707 -10.316 1.00 87.44 110 PHE A C 1
ATOM 886 O O . PHE A 1 110 ? 9.423 -11.354 -11.280 1.00 87.44 110 PHE A O 1
ATOM 893 N N . HIS A 1 111 ? 9.081 -11.198 -9.076 1.00 86.44 111 HIS A N 1
ATOM 894 C CA . HIS A 1 111 ? 9.544 -12.548 -8.753 1.00 86.44 111 HIS A CA 1
ATOM 895 C C . HIS A 1 111 ? 8.691 -13.613 -9.457 1.00 86.44 111 HIS A C 1
ATOM 897 O O . HIS A 1 111 ? 9.229 -14.554 -10.035 1.00 86.44 111 HIS A O 1
ATOM 903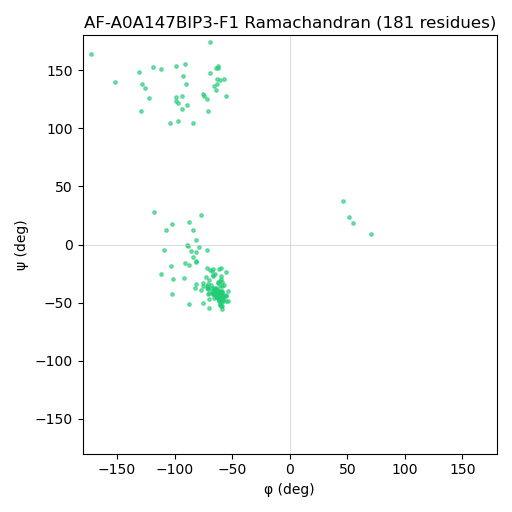 N N . MET A 1 112 ? 7.361 -13.467 -9.446 1.00 85.31 112 MET A N 1
ATOM 904 C CA . MET A 1 112 ? 6.470 -14.389 -10.158 1.00 85.31 112 MET A CA 1
ATOM 905 C C . MET A 1 112 ? 6.740 -14.398 -11.662 1.00 85.31 112 MET A C 1
ATOM 907 O O . MET A 1 112 ? 6.788 -15.473 -12.245 1.00 85.31 112 MET A O 1
ATOM 911 N N . LEU A 1 113 ? 6.956 -13.231 -12.276 1.00 86.75 113 LEU A N 1
ATOM 912 C CA . LEU A 1 113 ? 7.299 -13.125 -13.696 1.00 86.75 113 LEU A CA 1
ATOM 913 C C . LEU A 1 113 ? 8.677 -13.725 -13.999 1.00 86.75 113 LEU A C 1
ATOM 915 O O . LEU A 1 113 ? 8.828 -14.449 -14.977 1.00 86.75 113 LEU A O 1
ATOM 919 N N . PHE A 1 114 ? 9.664 -13.469 -13.140 1.00 86.00 114 PHE A N 1
ATOM 920 C CA . PHE A 1 114 ? 11.034 -13.946 -13.310 1.00 86.00 114 PHE A CA 1
ATOM 921 C C . PHE A 1 114 ? 11.135 -15.476 -13.252 1.00 86.00 114 PHE A C 1
ATOM 923 O O . PHE A 1 114 ? 11.885 -16.071 -14.019 1.00 86.00 114 PHE A O 1
ATOM 930 N N . HIS A 1 115 ? 10.381 -16.125 -12.363 1.00 86.25 115 HIS A N 1
ATOM 931 C CA . HIS A 1 115 ? 10.364 -17.586 -12.241 1.00 86.25 115 HIS A CA 1
ATOM 932 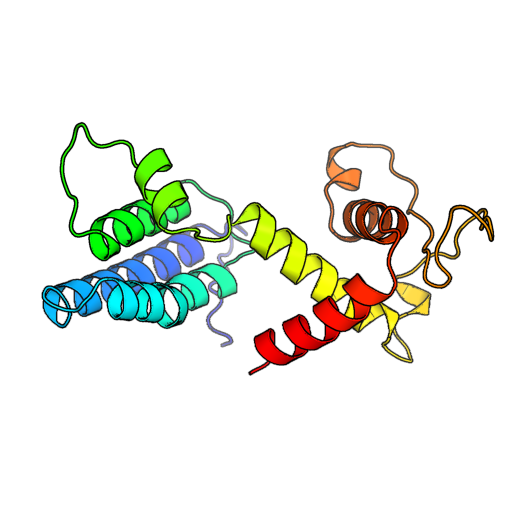C C . HIS A 1 115 ? 9.328 -18.266 -13.147 1.00 86.25 115 HIS A C 1
ATOM 934 O O . HIS A 1 115 ? 9.221 -19.491 -13.136 1.00 86.25 115 HIS A O 1
ATOM 940 N N . HIS A 1 116 ? 8.563 -17.504 -13.935 1.00 86.75 116 HIS A N 1
ATOM 941 C CA . HIS A 1 116 ? 7.600 -18.083 -14.861 1.00 86.75 116 HIS A CA 1
ATOM 942 C C . HIS A 1 116 ? 8.327 -18.679 -16.079 1.00 86.75 116 HIS A C 1
ATOM 944 O O . HIS A 1 116 ? 9.099 -17.962 -16.721 1.00 86.75 116 HIS A O 1
ATOM 950 N N . PRO A 1 117 ? 8.052 -19.941 -16.459 1.00 83.31 117 PRO A N 1
ATOM 951 C CA . PRO A 1 117 ? 8.814 -20.648 -17.493 1.00 83.31 117 PRO A CA 1
ATOM 952 C C . PRO A 1 117 ? 8.800 -19.942 -18.856 1.00 83.31 117 PRO A C 1
ATOM 954 O O . PRO A 1 117 ? 9.812 -19.933 -19.545 1.00 83.31 117 PRO A O 1
ATOM 957 N N . TYR A 1 118 ? 7.680 -19.310 -19.220 1.00 84.06 118 TYR A N 1
ATOM 958 C CA . TYR A 1 118 ? 7.514 -18.669 -20.533 1.00 84.06 118 TYR A CA 1
ATOM 959 C C . TYR A 1 118 ? 7.678 -17.145 -20.527 1.00 84.06 118 TYR A C 1
ATOM 961 O O . TYR A 1 118 ? 8.117 -16.577 -21.514 1.00 84.06 118 TYR A O 1
ATOM 969 N N . LEU A 1 119 ? 7.348 -16.466 -19.421 1.00 82.69 119 LEU A N 1
ATOM 970 C CA . LEU A 1 119 ? 7.258 -14.997 -19.400 1.00 82.69 119 LEU A CA 1
ATOM 971 C C . LEU A 1 119 ? 8.588 -14.337 -19.016 1.00 82.69 119 LEU A C 1
ATOM 973 O O . LEU A 1 119 ? 8.775 -13.141 -19.223 1.00 82.69 119 LEU A O 1
ATOM 977 N N . ARG A 1 120 ? 9.533 -15.099 -18.454 1.00 81.62 120 ARG A N 1
ATOM 978 C CA . ARG A 1 120 ? 10.816 -14.558 -17.999 1.00 81.62 120 ARG A CA 1
ATOM 979 C C . ARG A 1 120 ? 11.555 -13.822 -19.115 1.00 81.62 120 ARG A C 1
ATOM 981 O O . ARG A 1 120 ? 12.031 -12.713 -18.892 1.00 81.62 120 ARG A O 1
ATOM 988 N N . HIS A 1 121 ? 11.666 -14.438 -20.287 1.00 79.69 121 HIS A N 1
ATOM 989 C CA . HIS A 1 121 ? 12.470 -13.904 -21.387 1.00 79.69 121 HIS A CA 1
ATOM 990 C C . HIS A 1 121 ? 11.858 -12.648 -22.017 1.00 79.69 121 HIS A C 1
ATOM 992 O O . HIS A 1 121 ? 12.602 -11.761 -22.422 1.00 79.69 121 HIS A O 1
ATOM 998 N N . ASP A 1 122 ? 10.530 -12.527 -22.006 1.00 82.19 122 ASP A N 1
ATOM 999 C CA . ASP A 1 122 ? 9.829 -11.374 -22.581 1.00 82.19 122 ASP A CA 1
ATOM 1000 C C . ASP A 1 122 ? 9.926 -10.125 -21.695 1.00 82.19 122 ASP A C 1
ATOM 1002 O O . ASP A 1 122 ? 9.966 -8.996 -22.185 1.00 82.19 122 ASP A O 1
ATOM 1006 N N . PHE A 1 123 ? 9.964 -10.314 -20.372 1.00 80.00 123 PHE A N 1
ATOM 1007 C CA . PHE A 1 123 ? 9.869 -9.216 -19.404 1.00 80.00 123 PHE A CA 1
ATOM 1008 C C . PHE A 1 123 ? 11.171 -8.902 -18.663 1.00 80.00 123 PHE A C 1
ATOM 1010 O O . PHE A 1 123 ? 11.209 -7.943 -17.886 1.00 80.00 123 PHE A O 1
ATOM 1017 N N . THR A 1 124 ? 12.236 -9.682 -18.866 1.00 83.31 124 THR A N 1
ATOM 1018 C CA . THR A 1 124 ? 13.525 -9.467 -18.195 1.00 83.31 124 THR A CA 1
ATOM 1019 C C . THR A 1 124 ? 14.655 -9.359 -19.202 1.00 83.31 124 THR A C 1
ATOM 1021 O O . THR A 1 124 ? 14.766 -10.149 -20.133 1.00 83.31 124 THR A O 1
ATOM 1024 N N . LEU A 1 125 ? 15.512 -8.361 -19.000 1.00 85.44 125 LEU A N 1
ATOM 1025 C CA . LEU A 1 125 ? 16.702 -8.176 -19.817 1.00 85.44 125 LEU A CA 1
ATOM 1026 C C . LEU A 1 125 ? 17.892 -8.877 -19.155 1.00 85.44 125 LEU A C 1
ATOM 1028 O O . LEU A 1 125 ? 17.993 -8.864 -17.921 1.00 85.44 125 LEU A O 1
ATOM 1032 N N . PRO A 1 126 ? 18.819 -9.456 -19.933 1.00 84.25 126 PRO A N 1
ATOM 1033 C CA . PRO A 1 126 ? 20.080 -9.926 -19.382 1.00 84.25 126 PRO A CA 1
ATOM 1034 C C . PRO A 1 126 ? 20.884 -8.736 -18.828 1.00 84.25 126 PRO A C 1
ATOM 1036 O O . PRO A 1 126 ? 20.847 -7.641 -19.401 1.00 84.25 126 PRO A O 1
ATOM 1039 N N . PRO A 1 127 ? 21.595 -8.901 -17.699 1.00 85.06 127 PRO A N 1
ATOM 1040 C CA . PRO A 1 127 ? 22.459 -7.850 -17.187 1.00 85.06 127 PRO A CA 1
ATOM 1041 C C . PRO A 1 127 ? 23.627 -7.612 -18.161 1.00 85.06 127 PRO A C 1
ATOM 1043 O O . PRO A 1 127 ? 24.230 -8.581 -18.620 1.00 85.06 127 PRO A O 1
ATOM 1046 N N . PRO A 1 128 ? 23.992 -6.349 -18.451 1.00 79.81 128 PRO A N 1
ATOM 1047 C CA . PRO A 1 128 ? 25.109 -6.046 -19.352 1.00 79.81 128 PRO A CA 1
ATOM 1048 C C . PRO A 1 128 ? 26.461 -6.484 -18.770 1.00 79.81 128 PRO A C 1
ATOM 1050 O O . PRO A 1 128 ? 27.399 -6.759 -19.508 1.00 79.81 128 PRO A O 1
ATOM 1053 N N . TYR A 1 129 ? 26.557 -6.547 -17.439 1.00 82.44 129 TYR A N 1
ATOM 1054 C CA . TYR A 1 129 ? 27.732 -7.003 -16.709 1.00 82.44 129 TYR A CA 1
ATOM 1055 C C . TYR A 1 129 ? 27.323 -7.606 -15.359 1.00 82.44 129 TYR A C 1
ATOM 1057 O O . TYR A 1 129 ? 26.438 -7.077 -14.670 1.00 82.44 129 TYR A O 1
ATOM 1065 N N . ASN A 1 130 ? 27.985 -8.699 -14.980 1.00 80.94 130 ASN A N 1
ATOM 1066 C CA . ASN A 1 130 ? 27.766 -9.401 -13.721 1.00 80.94 130 ASN A CA 1
ATOM 1067 C C . ASN A 1 130 ? 29.104 -9.633 -13.002 1.00 80.94 130 ASN A C 1
ATOM 1069 O O . ASN A 1 130 ? 29.968 -10.353 -13.499 1.00 80.94 130 ASN A O 1
ATOM 1073 N N . SER A 1 131 ? 29.278 -9.015 -11.838 1.00 81.00 131 SER A N 1
ATOM 1074 C CA . SER A 1 131 ? 30.450 -9.177 -10.980 1.00 81.00 131 SER A CA 1
ATOM 1075 C C . SER A 1 131 ? 30.203 -10.251 -9.931 1.00 81.00 131 SER A C 1
ATOM 1077 O O . SER A 1 131 ? 29.422 -10.042 -9.008 1.00 81.00 131 SER A O 1
ATOM 1079 N N . PHE A 1 132 ? 30.964 -11.345 -9.973 1.00 74.81 132 PHE A N 1
ATOM 1080 C CA . PHE A 1 132 ? 30.868 -12.428 -8.984 1.00 74.81 132 PHE A CA 1
ATOM 1081 C C . PHE A 1 132 ? 31.036 -11.981 -7.519 1.00 74.81 132 PHE A C 1
ATOM 1083 O O . PHE A 1 132 ? 30.576 -12.671 -6.615 1.00 74.81 132 PHE A O 1
ATOM 1090 N N . LYS A 1 133 ? 31.707 -10.845 -7.264 1.00 76.06 133 LYS A N 1
ATOM 1091 C CA . LYS A 1 133 ? 31.944 -10.323 -5.903 1.00 76.06 133 LYS A CA 1
ATOM 1092 C C . LYS A 1 133 ? 30.874 -9.343 -5.420 1.00 76.06 133 LYS A C 1
ATOM 1094 O O . LYS A 1 133 ? 30.702 -9.174 -4.215 1.00 76.06 133 LYS A O 1
ATOM 1099 N N . LEU A 1 134 ? 30.234 -8.620 -6.338 1.00 74.44 134 LEU A N 1
ATOM 1100 C CA . LEU A 1 134 ? 29.356 -7.492 -6.001 1.00 74.44 134 LEU A CA 1
ATOM 1101 C C . LEU A 1 134 ? 27.888 -7.774 -6.306 1.00 74.44 134 LEU A C 1
ATOM 1103 O O . LEU A 1 134 ? 27.020 -7.186 -5.664 1.00 74.44 134 LEU A O 1
ATOM 1107 N N . ASP A 1 135 ? 27.629 -8.673 -7.248 1.00 77.94 135 ASP A N 1
ATOM 1108 C CA . ASP A 1 135 ? 26.311 -8.960 -7.779 1.00 77.94 135 ASP A CA 1
ATOM 1109 C C . ASP A 1 135 ? 25.838 -10.358 -7.367 1.00 77.94 135 ASP A C 1
ATOM 1111 O O . ASP A 1 135 ? 26.624 -11.283 -7.165 1.00 77.94 135 ASP A O 1
ATOM 1115 N N . HIS A 1 136 ? 24.521 -10.515 -7.256 1.00 82.38 136 HIS A N 1
ATOM 1116 C CA . HIS A 1 136 ? 23.894 -11.803 -6.979 1.00 82.38 136 HIS A CA 1
ATOM 1117 C C . HIS A 1 136 ? 23.542 -12.538 -8.285 1.00 82.38 136 HIS A C 1
ATOM 1119 O O . HIS A 1 136 ? 23.291 -11.923 -9.321 1.00 82.38 136 HIS A O 1
ATOM 1125 N N . ALA A 1 137 ? 23.446 -13.870 -8.226 1.00 80.69 137 ALA A N 1
ATOM 1126 C CA . ALA A 1 137 ? 23.229 -14.730 -9.398 1.00 80.69 137 ALA A CA 1
ATOM 1127 C C . ALA A 1 137 ? 21.930 -14.445 -10.183 1.00 80.69 137 ALA A C 1
ATOM 1129 O O . ALA A 1 137 ? 21.809 -14.816 -11.346 1.00 80.69 137 ALA A O 1
ATOM 1130 N N . LEU A 1 138 ? 20.957 -13.783 -9.550 1.00 81.31 138 LEU A N 1
ATOM 1131 C CA . LEU A 1 138 ? 19.642 -13.476 -10.121 1.00 81.31 138 LEU A CA 1
ATOM 1132 C C . LEU A 1 138 ? 19.512 -12.021 -10.599 1.00 81.31 138 LEU A C 1
ATOM 1134 O O . LEU A 1 138 ? 18.395 -11.524 -10.744 1.00 81.31 138 LEU A O 1
ATOM 1138 N N . LYS A 1 139 ? 20.631 -11.321 -10.801 1.00 84.31 139 LYS A N 1
ATOM 1139 C CA . LYS A 1 139 ? 20.657 -9.941 -11.294 1.00 84.31 139 LYS A CA 1
ATOM 1140 C C . LYS A 1 139 ? 20.013 -9.830 -12.681 1.00 84.31 139 LYS A C 1
ATOM 1142 O O . LYS A 1 139 ? 20.214 -10.685 -13.542 1.00 84.31 139 LYS A O 1
ATOM 1147 N N . VAL A 1 140 ? 19.272 -8.744 -12.904 1.00 87.56 140 VAL A N 1
ATOM 1148 C CA . VAL A 1 140 ? 18.603 -8.442 -14.181 1.00 87.56 140 VAL A CA 1
ATOM 1149 C C . VAL A 1 140 ? 19.118 -7.137 -14.782 1.00 87.56 140 VAL A C 1
ATOM 1151 O O . VAL A 1 140 ? 19.562 -6.231 -14.072 1.00 87.56 140 VAL A O 1
ATOM 1154 N N . GLY A 1 141 ? 19.039 -7.037 -16.105 1.00 87.19 141 GLY A N 1
ATOM 1155 C CA . GLY A 1 141 ? 19.263 -5.803 -16.843 1.00 87.19 141 GLY A CA 1
ATOM 1156 C C . GLY A 1 141 ? 18.146 -4.788 -16.602 1.00 87.19 141 GLY A C 1
ATOM 1157 O O . GLY A 1 141 ? 16.981 -5.139 -16.393 1.00 87.19 141 GLY A O 1
ATOM 1158 N N . ILE A 1 142 ? 18.512 -3.508 -16.636 1.00 88.19 142 ILE A N 1
ATOM 1159 C CA . ILE A 1 142 ? 17.576 -2.391 -16.497 1.00 88.19 142 ILE A CA 1
ATOM 1160 C C . ILE A 1 142 ? 17.257 -1.871 -17.908 1.00 88.19 142 ILE A C 1
ATOM 1162 O O . ILE A 1 142 ? 18.191 -1.570 -18.655 1.00 88.19 142 ILE A O 1
ATOM 1166 N N . PRO A 1 143 ? 15.972 -1.760 -18.298 1.00 86.06 143 PRO A N 1
ATOM 1167 C CA . PRO A 1 143 ? 15.585 -1.151 -19.566 1.00 86.06 143 PRO A CA 1
ATOM 1168 C C . PRO A 1 143 ? 16.108 0.280 -19.684 1.00 86.06 143 PRO A C 1
ATOM 1170 O O . PRO A 1 143 ? 16.086 1.028 -18.709 1.00 86.06 143 PRO A O 1
ATOM 1173 N N . LEU A 1 144 ? 16.522 0.686 -20.883 1.00 86.44 144 LEU A N 1
ATOM 1174 C CA . LEU A 1 144 ? 16.947 2.063 -21.130 1.00 86.44 144 LEU A CA 1
ATOM 1175 C C . LEU A 1 144 ? 15.772 3.026 -20.934 1.00 86.44 144 LEU A C 1
ATOM 1177 O O . LEU A 1 144 ? 14.681 2.812 -21.462 1.00 86.44 144 LEU A O 1
ATOM 1181 N N . PHE A 1 145 ? 16.003 4.114 -20.202 1.00 86.56 145 PHE A N 1
ATOM 1182 C CA . PHE A 1 145 ? 14.995 5.130 -19.921 1.00 86.56 145 PHE A CA 1
ATOM 1183 C C . PHE A 1 145 ? 15.508 6.527 -20.267 1.00 86.56 145 PHE A C 1
ATOM 1185 O O . PHE A 1 145 ? 16.648 6.874 -19.979 1.00 86.56 145 PHE A O 1
ATOM 1192 N N . LYS A 1 146 ? 14.643 7.342 -20.883 1.00 87.12 146 LYS A N 1
ATOM 1193 C CA . LYS A 1 146 ? 14.943 8.743 -21.239 1.00 87.12 146 LYS A CA 1
ATOM 1194 C C . LYS A 1 146 ? 14.290 9.756 -20.296 1.00 87.12 146 LYS A C 1
ATOM 1196 O O . LYS A 1 146 ? 14.689 10.912 -20.264 1.00 87.12 146 LYS A O 1
ATOM 1201 N N . THR A 1 147 ? 13.275 9.340 -19.536 1.00 93.12 147 THR A N 1
ATOM 1202 C CA . THR A 1 147 ? 12.503 10.215 -18.644 1.00 93.12 147 THR A CA 1
ATOM 1203 C C . THR A 1 147 ? 12.368 9.605 -17.255 1.00 93.12 147 THR A C 1
ATOM 1205 O O . THR A 1 147 ? 12.250 8.387 -17.103 1.00 93.12 147 THR A O 1
ATOM 1208 N N . ASN A 1 148 ? 12.308 10.459 -16.227 1.00 88.19 148 ASN A N 1
ATOM 1209 C CA . ASN A 1 148 ? 12.034 10.014 -14.857 1.00 88.19 148 ASN A CA 1
ATOM 1210 C C . ASN A 1 148 ? 10.638 9.368 -14.749 1.00 88.19 148 ASN A C 1
ATOM 1212 O O . ASN A 1 148 ? 10.447 8.413 -14.007 1.00 88.19 148 ASN A O 1
ATOM 1216 N N . ALA A 1 149 ? 9.667 9.828 -15.545 1.00 87.25 149 ALA A N 1
ATOM 1217 C CA . ALA A 1 149 ? 8.341 9.215 -15.607 1.00 87.25 149 ALA A CA 1
ATOM 1218 C C . ALA A 1 149 ? 8.408 7.736 -16.024 1.00 87.25 149 ALA A C 1
ATOM 1220 O O . ALA A 1 149 ? 7.798 6.888 -15.373 1.00 87.25 149 ALA A O 1
ATOM 1221 N N . PHE A 1 150 ? 9.193 7.415 -17.059 1.00 86.94 150 PHE A N 1
ATOM 1222 C CA . PHE A 1 150 ? 9.389 6.029 -17.474 1.00 86.94 150 PHE A CA 1
ATOM 1223 C C . PHE A 1 150 ? 10.231 5.247 -16.461 1.00 86.94 150 PHE A C 1
ATOM 1225 O O . PHE A 1 150 ? 9.880 4.111 -16.154 1.00 86.94 150 PHE A O 1
ATOM 1232 N N . PHE A 1 151 ? 11.257 5.856 -15.853 1.00 87.44 151 PHE A N 1
ATOM 1233 C CA . PHE A 1 151 ? 12.002 5.220 -14.759 1.00 87.44 151 PHE A CA 1
ATOM 1234 C C . PHE A 1 151 ? 11.077 4.794 -13.611 1.00 87.44 151 PHE A C 1
ATOM 1236 O O . PHE A 1 151 ? 11.176 3.671 -13.134 1.00 87.44 151 PHE A O 1
ATOM 1243 N N . GLN A 1 152 ? 10.118 5.640 -13.218 1.00 85.44 152 GLN A N 1
ATOM 1244 C CA . GLN A 1 152 ? 9.146 5.348 -12.156 1.00 85.44 152 GLN A CA 1
ATOM 1245 C C . GLN A 1 152 ? 8.073 4.314 -12.532 1.00 85.44 152 GLN A C 1
ATOM 1247 O O . GLN A 1 152 ? 7.267 3.943 -11.671 1.00 85.44 152 GLN A O 1
ATOM 1252 N N . SER A 1 153 ? 8.047 3.843 -13.781 1.00 87.31 153 SER A N 1
ATOM 1253 C CA . SER A 1 153 ? 7.153 2.768 -14.208 1.00 87.31 153 SER A CA 1
ATOM 1254 C C . SER A 1 153 ? 7.539 1.420 -13.581 1.00 87.31 153 SER A C 1
ATOM 1256 O O . SER A 1 153 ? 8.528 1.297 -12.854 1.00 87.31 153 SER A O 1
ATOM 1258 N N . PHE A 1 154 ? 6.715 0.395 -13.810 1.00 87.00 154 PHE A N 1
ATOM 1259 C CA . PHE A 1 154 ? 6.865 -0.903 -13.154 1.00 87.00 154 PHE A CA 1
ATOM 1260 C C . PHE A 1 154 ? 8.232 -1.548 -13.430 1.00 87.00 154 PHE A C 1
ATOM 1262 O O . PHE A 1 154 ? 8.947 -1.850 -12.479 1.00 87.00 154 PHE A O 1
ATOM 1269 N N . PHE A 1 155 ? 8.617 -1.739 -14.694 1.00 87.81 155 PHE A N 1
ATOM 1270 C CA . PHE A 1 155 ? 9.803 -2.533 -15.035 1.00 87.81 155 PHE A CA 1
ATOM 1271 C C . PHE A 1 155 ? 11.133 -1.869 -14.645 1.00 87.81 155 PHE A C 1
ATOM 1273 O O . PHE A 1 155 ? 11.868 -2.486 -13.878 1.00 87.81 155 PHE A O 1
ATOM 1280 N N . PRO A 1 156 ? 11.453 -0.625 -15.058 1.00 89.06 156 PRO A N 1
ATOM 1281 C CA . PRO A 1 156 ? 12.776 -0.045 -14.821 1.00 89.06 156 PRO A CA 1
ATOM 1282 C C . PRO A 1 156 ? 13.074 0.103 -13.333 1.00 89.06 156 PRO A C 1
ATOM 1284 O O . PRO A 1 156 ? 14.119 -0.338 -12.860 1.00 89.06 156 PRO A O 1
ATOM 1287 N N . ARG A 1 157 ? 12.106 0.619 -12.568 1.00 88.81 157 ARG A N 1
ATOM 1288 C CA . ARG A 1 157 ? 12.239 0.764 -11.119 1.00 88.81 157 ARG A CA 1
ATOM 1289 C C . ARG A 1 157 ? 12.359 -0.568 -10.391 1.00 88.81 157 ARG A C 1
ATOM 1291 O O . ARG A 1 157 ? 13.063 -0.651 -9.391 1.00 88.81 157 ARG A O 1
ATOM 1298 N N . THR A 1 158 ? 11.629 -1.595 -10.824 1.00 89.00 158 THR A N 1
ATOM 1299 C CA . THR A 1 158 ? 11.671 -2.891 -10.129 1.00 89.00 158 THR A CA 1
ATOM 1300 C C . THR A 1 158 ? 12.935 -3.657 -10.458 1.00 89.00 158 THR A C 1
ATOM 1302 O O . THR A 1 158 ? 13.515 -4.222 -9.539 1.00 89.00 158 THR A O 1
ATOM 1305 N N . SER A 1 159 ? 13.390 -3.622 -11.713 1.00 88.19 159 SER A N 1
ATOM 1306 C CA . SER A 1 159 ? 14.674 -4.191 -12.129 1.00 88.19 159 SER A CA 1
ATOM 1307 C C . SER A 1 159 ? 15.835 -3.549 -11.375 1.00 88.19 159 SER A C 1
ATOM 1309 O O . SER A 1 159 ? 16.683 -4.258 -10.844 1.00 88.19 159 SER A O 1
ATOM 1311 N N . ASP A 1 160 ? 15.833 -2.220 -11.252 1.00 88.69 160 ASP A N 1
ATOM 1312 C CA . ASP A 1 160 ? 16.827 -1.482 -10.472 1.00 88.69 160 ASP A CA 1
ATOM 1313 C C . ASP A 1 160 ? 16.822 -1.899 -8.993 1.00 88.69 160 ASP A C 1
ATOM 1315 O O . ASP A 1 160 ? 17.838 -2.325 -8.441 1.00 88.69 160 ASP A O 1
ATOM 1319 N N . GLU A 1 161 ? 15.650 -1.870 -8.353 1.00 87.75 161 GLU A N 1
ATOM 1320 C CA . GLU A 1 161 ? 15.517 -2.259 -6.950 1.00 87.75 161 GLU A CA 1
ATOM 1321 C C . GLU A 1 161 ? 15.769 -3.758 -6.705 1.00 87.75 161 GLU A C 1
ATOM 1323 O O . GLU A 1 161 ? 16.018 -4.155 -5.564 1.00 87.75 161 GLU A O 1
ATOM 1328 N N . TRP A 1 162 ? 15.613 -4.616 -7.711 1.00 86.06 162 TRP A N 1
ATOM 1329 C CA . TRP A 1 162 ? 15.914 -6.045 -7.637 1.00 86.06 162 TRP A CA 1
ATOM 1330 C C . TRP A 1 162 ? 17.424 -6.271 -7.685 1.00 86.06 162 TRP A C 1
ATOM 1332 O O . TRP A 1 162 ? 17.959 -6.902 -6.780 1.00 86.06 162 TRP A O 1
ATOM 1342 N N . SER A 1 163 ? 18.106 -5.668 -8.661 1.00 83.00 163 SER A N 1
ATOM 1343 C CA . SER A 1 163 ? 19.549 -5.817 -8.877 1.00 83.00 163 SER A CA 1
ATOM 1344 C C . SER A 1 163 ? 20.409 -5.222 -7.757 1.00 83.00 163 SER A C 1
ATOM 1346 O O . SER A 1 163 ? 21.506 -5.709 -7.504 1.00 83.00 163 SER A O 1
ATOM 1348 N N . HIS A 1 164 ? 19.91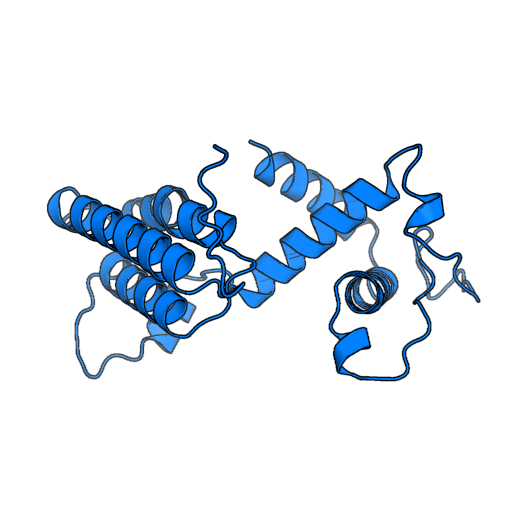6 -4.211 -7.036 1.00 79.38 164 HIS A N 1
ATOM 1349 C CA . HIS A 1 164 ? 20.616 -3.633 -5.881 1.00 79.38 164 HIS A CA 1
ATOM 1350 C C . HIS A 1 164 ? 20.497 -4.459 -4.585 1.00 79.38 164 HIS A C 1
ATOM 1352 O O . HIS A 1 164 ? 21.068 -4.080 -3.558 1.00 79.38 164 HIS A O 1
ATOM 1358 N N . ARG A 1 165 ? 19.754 -5.577 -4.573 1.00 69.44 165 ARG A N 1
ATOM 1359 C CA . ARG A 1 165 ? 19.611 -6.408 -3.369 1.00 69.44 165 ARG A CA 1
ATOM 1360 C C . ARG A 1 165 ? 20.689 -7.473 -3.284 1.00 69.44 165 ARG A C 1
ATOM 1362 O O . ARG A 1 165 ? 20.790 -8.361 -4.115 1.00 69.44 165 ARG A O 1
ATOM 1369 N N . ARG A 1 166 ? 21.462 -7.396 -2.203 1.00 55.97 166 ARG A N 1
ATOM 1370 C CA . ARG A 1 166 ? 22.672 -8.196 -1.996 1.00 55.97 166 ARG A CA 1
ATOM 1371 C C . ARG A 1 166 ? 22.444 -9.620 -1.479 1.00 55.97 166 ARG A C 1
ATOM 1373 O O . ARG A 1 166 ? 23.392 -10.393 -1.495 1.00 55.97 166 ARG A O 1
ATOM 1380 N N . SER A 1 167 ? 21.251 -9.975 -0.987 1.00 59.41 167 SER A N 1
ATOM 1381 C CA . SER A 1 167 ? 21.058 -11.232 -0.250 1.00 59.41 167 SER A CA 1
ATOM 1382 C C . SER A 1 167 ? 20.006 -12.166 -0.854 1.00 59.41 167 SER A C 1
ATOM 1384 O O . SER A 1 167 ? 18.836 -11.819 -1.014 1.00 59.41 167 SER A O 1
ATOM 1386 N N . GLN A 1 168 ? 20.426 -13.406 -1.105 1.00 60.12 168 GLN A N 1
ATOM 1387 C CA . GLN A 1 168 ? 19.574 -14.529 -1.511 1.00 60.12 168 GLN A CA 1
ATOM 1388 C C . GLN A 1 168 ? 18.495 -14.850 -0.455 1.00 60.12 168 GLN A C 1
ATOM 1390 O O . GLN A 1 168 ? 17.356 -15.155 -0.800 1.00 60.12 168 GLN A O 1
ATOM 1395 N N . SER A 1 169 ? 18.795 -14.624 0.831 1.00 58.31 169 SER A N 1
ATOM 1396 C CA . SER A 1 169 ? 17.842 -14.756 1.948 1.00 58.31 169 SER A CA 1
ATOM 1397 C C . SER A 1 169 ? 16.612 -13.846 1.832 1.00 58.31 169 SER A C 1
ATOM 1399 O O . SER A 1 169 ? 15.524 -14.193 2.289 1.00 58.31 169 SER A O 1
ATOM 1401 N N . PHE A 1 170 ? 16.743 -12.684 1.184 1.00 64.50 170 PHE A N 1
ATOM 1402 C CA . PHE A 1 170 ? 15.615 -11.784 0.958 1.00 64.50 170 PHE A CA 1
ATOM 1403 C C . PHE A 1 170 ? 14.651 -12.332 -0.108 1.00 64.50 170 PHE A C 1
ATOM 1405 O O . PHE A 1 170 ? 13.454 -12.058 -0.057 1.00 64.50 170 PHE A O 1
ATOM 1412 N N . GLN A 1 171 ? 15.140 -13.130 -1.061 1.00 63.59 171 GLN A N 1
ATOM 1413 C CA . GLN A 1 171 ? 14.304 -13.752 -2.091 1.00 63.59 171 GLN A CA 1
ATOM 1414 C C . GLN A 1 171 ? 13.490 -14.922 -1.531 1.00 63.59 171 GLN A C 1
ATOM 1416 O O . GLN A 1 171 ? 12.320 -15.063 -1.873 1.00 63.59 171 GLN A O 1
ATOM 1421 N N . GLU A 1 172 ? 14.054 -15.691 -0.600 1.00 62.00 172 GLU A N 1
ATOM 1422 C CA . GLU A 1 172 ? 13.328 -16.734 0.138 1.00 62.00 172 GLU A CA 1
ATOM 1423 C C . GLU A 1 172 ? 12.224 -16.131 1.020 1.00 62.00 172 GLU A C 1
ATOM 1425 O O . GLU A 1 172 ? 11.079 -16.590 1.004 1.00 62.00 172 GLU A O 1
ATOM 1430 N N . GLN A 1 173 ? 12.530 -15.032 1.719 1.00 65.31 173 GLN A N 1
ATOM 1431 C CA . GLN A 1 173 ? 11.536 -14.272 2.482 1.00 65.31 173 GLN A CA 1
ATOM 1432 C C . GLN A 1 173 ? 10.449 -13.671 1.585 1.00 65.31 173 GLN A C 1
ATOM 1434 O O . GLN A 1 173 ? 9.273 -13.699 1.955 1.00 65.31 173 GLN A O 1
ATOM 1439 N N . LEU A 1 174 ? 10.812 -13.154 0.405 1.00 68.31 174 LEU A N 1
ATOM 1440 C CA . LEU A 1 174 ? 9.839 -12.702 -0.586 1.00 68.31 174 LEU A CA 1
ATOM 1441 C C . LEU A 1 174 ? 8.958 -13.860 -1.044 1.00 68.31 174 LEU A C 1
ATOM 1443 O O . LEU A 1 174 ? 7.747 -13.705 -1.003 1.00 68.31 174 LEU A O 1
ATOM 1447 N N . SER A 1 175 ? 9.519 -15.015 -1.405 1.00 64.19 175 SER A N 1
ATOM 1448 C CA . SER A 1 175 ? 8.751 -16.198 -1.810 1.00 64.19 175 SER A CA 1
ATOM 1449 C C . SER A 1 175 ? 7.699 -16.576 -0.757 1.00 64.19 175 SER A C 1
ATOM 1451 O O . SER A 1 175 ? 6.510 -16.661 -1.075 1.00 64.19 175 SER A O 1
ATOM 1453 N N . TYR A 1 176 ? 8.092 -16.652 0.521 1.00 65.62 176 TYR A N 1
ATOM 1454 C CA . TYR A 1 176 ? 7.166 -16.876 1.638 1.00 65.62 176 TYR A CA 1
ATOM 1455 C C . TYR A 1 176 ? 6.073 -15.796 1.727 1.00 65.62 176 TYR A C 1
ATOM 1457 O O . TYR A 1 176 ? 4.886 -16.102 1.870 1.00 65.62 176 TYR A O 1
ATOM 1465 N N . TYR A 1 177 ? 6.444 -14.519 1.604 1.00 67.50 177 TYR A N 1
ATOM 1466 C CA . TYR A 1 177 ? 5.502 -13.400 1.670 1.00 67.50 177 TYR A CA 1
ATOM 1467 C C . TYR A 1 177 ? 4.534 -13.382 0.474 1.00 67.50 177 TYR A C 1
ATOM 1469 O O . TYR A 1 177 ? 3.350 -13.094 0.641 1.00 67.50 177 TYR A O 1
ATOM 1477 N N . CYS A 1 178 ? 5.002 -13.734 -0.724 1.00 65.75 178 CYS A N 1
ATOM 1478 C CA . CYS A 1 178 ? 4.194 -13.793 -1.939 1.00 65.75 178 CYS A CA 1
ATOM 1479 C C . CYS A 1 178 ? 3.201 -14.962 -1.913 1.00 65.75 178 CYS A C 1
ATOM 1481 O O . CYS A 1 178 ? 2.089 -14.817 -2.417 1.00 65.75 178 CYS A O 1
ATOM 1483 N N . ILE A 1 179 ? 3.567 -16.096 -1.301 1.00 59.91 179 ILE A N 1
ATOM 1484 C CA . ILE A 1 179 ? 2.643 -17.210 -1.035 1.00 59.91 179 ILE A CA 1
ATOM 1485 C C . ILE A 1 179 ? 1.554 -16.760 -0.055 1.00 59.91 179 ILE A C 1
ATOM 1487 O O . ILE A 1 179 ? 0.373 -16.990 -0.293 1.00 59.91 179 ILE A O 1
ATOM 1491 N N . ARG A 1 180 ? 1.927 -16.033 1.004 1.00 56.00 180 ARG A N 1
ATOM 1492 C CA . ARG A 1 180 ? 0.984 -15.526 2.012 1.00 56.00 180 ARG A CA 1
ATOM 1493 C C . ARG A 1 180 ? 0.051 -14.418 1.509 1.00 56.00 180 ARG A C 1
ATOM 1495 O O . ARG A 1 180 ? -0.979 -14.193 2.121 1.00 56.00 180 ARG A O 1
ATOM 1502 N N . LEU A 1 181 ? 0.418 -13.714 0.437 1.00 52.91 181 LEU A N 1
ATOM 1503 C CA . LEU A 1 181 ? -0.437 -12.727 -0.241 1.00 52.91 181 LEU A CA 1
ATOM 1504 C C . LEU A 1 181 ? -1.438 -13.367 -1.222 1.00 52.91 181 LEU A C 1
ATOM 1506 O O . LEU A 1 181 ? -2.357 -12.681 -1.664 1.00 52.91 181 LEU A O 1
ATOM 1510 N N . LYS A 1 182 ? -1.249 -14.643 -1.592 1.00 43.81 182 LYS A N 1
ATOM 1511 C CA . LYS A 1 182 ? -2.172 -15.415 -2.444 1.00 43.81 182 LYS A CA 1
ATOM 1512 C C . LYS A 1 182 ? -3.283 -16.128 -1.656 1.00 43.81 182 LYS A C 1
ATOM 1514 O O . LYS A 1 182 ? -4.256 -16.536 -2.283 1.00 43.81 182 LYS A O 1
ATOM 1519 N N . ALA A 1 183 ? -3.116 -16.296 -0.342 1.00 33.28 183 ALA A N 1
ATOM 1520 C CA . ALA A 1 183 ? -4.078 -16.918 0.575 1.00 33.28 183 ALA A CA 1
ATOM 1521 C C . ALA A 1 183 ? -4.919 -15.856 1.296 1.00 33.28 183 ALA A C 1
ATOM 1523 O O . ALA A 1 183 ? -6.128 -16.104 1.489 1.00 33.28 183 ALA A O 1
#

Organism: Ixodes ricinus (NCBI:txid34613)

Solvent-accessible surface area (backbone atoms only — not comparable to full-atom values): 10939 Å² total; per-residue (Å²): 131,94,83,72,58,83,48,96,83,76,49,63,58,67,39,46,53,50,54,52,50,55,44,50,52,51,50,48,53,47,49,71,77,47,63,86,54,56,47,68,59,43,46,49,51,45,52,64,58,45,45,44,60,49,53,77,46,57,91,66,82,61,72,67,60,55,51,53,52,52,55,49,51,29,58,36,69,69,52,80,59,88,87,59,57,64,68,59,54,47,58,76,64,68,60,79,47,70,68,56,51,50,52,50,52,54,49,40,53,48,49,54,39,60,71,30,92,77,50,22,73,81,77,49,46,75,46,94,73,84,47,88,90,80,45,49,98,82,52,45,22,60,67,90,66,92,45,69,72,57,36,71,34,72,65,35,41,47,28,47,63,51,44,71,48,80,53,72,69,57,52,57,52,44,52,56,51,46,56,62,73,75,108

Mean predicted aligned error: 8.9 Å